Protein AF-A0A8T0Y1R8-F1 (afdb_monomer_lite)

Organism: NCBI:txid29920

Secondary structure (DSSP, 8-state):
------SS--TTTS-GGG-SSSTT-S---TTPPTT--------EEEE--TTT-EEE----TT--GGGSPPPP-GGGT--TTGGGGT--SSTTSSBTTBSHHHHHHHHSS--S--S---EE-TTSPP-GGG---HHHHHHHHHH---SSS--TTTS-TTS-TTS--SBSTTSS-BTT--TT-PPEE-------

Structure (mmCIF, N/CA/C/O backbone):
data_AF-A0A8T0Y1R8-F1
#
_entry.id   AF-A0A8T0Y1R8-F1
#
loop_
_atom_site.group_PDB
_atom_site.id
_atom_site.type_symbol
_atom_site.label_atom_id
_atom_site.label_alt_id
_atom_site.label_comp_id
_atom_site.label_asym_id
_atom_site.label_entity_id
_atom_site.label_seq_id
_atom_site.pdbx_PDB_ins_code
_atom_site.Cartn_x
_atom_site.Cartn_y
_atom_site.Cartn_z
_atom_site.occupancy
_atom_site.B_iso_or_equiv
_atom_site.auth_seq_id
_atom_site.auth_comp_id
_atom_site.auth_asym_id
_atom_site.auth_atom_id
_atom_site.pdbx_PDB_model_num
ATOM 1 N N . MET A 1 1 ? 13.683 15.518 0.979 1.00 39.25 1 MET A N 1
ATOM 2 C CA . MET A 1 1 ? 13.742 16.270 -0.292 1.00 39.25 1 MET A CA 1
ATOM 3 C C . MET A 1 1 ? 14.672 15.506 -1.194 1.00 39.25 1 MET A C 1
ATOM 5 O O . MET A 1 1 ? 15.863 15.464 -0.893 1.00 39.25 1 MET A O 1
ATOM 9 N N . TRP A 1 2 ? 14.158 14.916 -2.267 1.00 44.38 2 TRP A N 1
ATOM 10 C CA . TRP A 1 2 ? 15.015 14.237 -3.230 1.00 44.38 2 TRP A CA 1
ATOM 11 C C . TRP A 1 2 ? 16.000 15.245 -3.823 1.00 44.38 2 TRP A C 1
ATOM 13 O O . TRP A 1 2 ? 15.568 16.291 -4.325 1.00 44.38 2 TRP A O 1
ATOM 23 N N . PRO A 1 3 ? 17.314 14.990 -3.723 1.00 38.34 3 PRO A N 1
ATOM 24 C CA . PRO A 1 3 ? 18.298 15.939 -4.187 1.00 38.34 3 PRO A CA 1
ATOM 25 C C . PRO A 1 3 ? 18.163 16.070 -5.703 1.00 38.34 3 PRO A C 1
ATOM 27 O O . PRO A 1 3 ? 18.226 15.092 -6.442 1.00 38.34 3 PRO A O 1
ATOM 30 N N . TYR A 1 4 ? 17.879 17.307 -6.104 1.00 50.06 4 TYR A N 1
ATOM 31 C CA . TYR A 1 4 ? 18.314 17.965 -7.325 1.00 50.06 4 TYR A CA 1
ATOM 32 C C . TYR A 1 4 ? 18.436 17.078 -8.558 1.00 50.06 4 TYR A C 1
ATOM 34 O O . TYR A 1 4 ? 19.364 16.293 -8.695 1.00 50.06 4 TYR A O 1
ATOM 42 N N . SER A 1 5 ? 17.589 17.331 -9.552 1.00 52.84 5 SER A N 1
ATOM 43 C CA . SER A 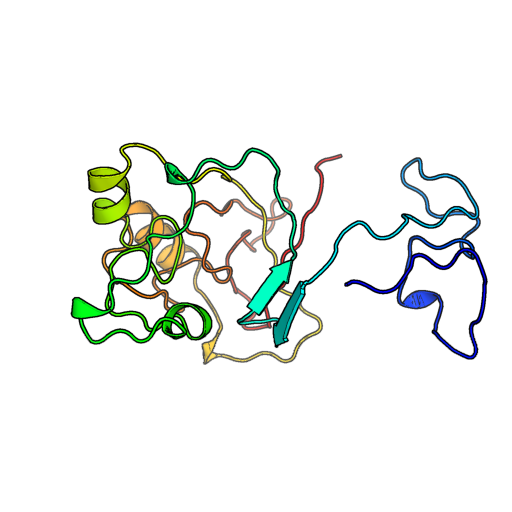1 5 ? 18.108 17.241 -10.915 1.00 52.84 5 SER A CA 1
ATOM 44 C C . SER A 1 5 ? 19.066 18.416 -11.062 1.00 52.84 5 SER A C 1
ATOM 46 O O . SER A 1 5 ? 18.606 19.535 -11.285 1.00 52.84 5 SER A O 1
ATOM 48 N N . TYR A 1 6 ? 20.347 18.202 -10.772 1.00 54.31 6 TYR A N 1
ATOM 49 C CA . TYR A 1 6 ? 21.344 19.260 -10.859 1.00 54.31 6 TYR A CA 1
ATOM 50 C C . TYR A 1 6 ? 21.338 19.834 -12.282 1.00 54.31 6 TYR A C 1
ATOM 52 O O . TYR A 1 6 ? 21.181 19.101 -13.264 1.00 54.31 6 TYR A O 1
ATOM 60 N N . ASP A 1 7 ? 21.428 21.156 -12.375 1.00 61.56 7 ASP A N 1
ATOM 61 C CA . ASP A 1 7 ? 21.684 21.892 -13.614 1.00 61.56 7 ASP A CA 1
ATOM 62 C C . ASP A 1 7 ? 23.173 21.868 -13.995 1.00 61.56 7 ASP A C 1
ATOM 64 O O . ASP A 1 7 ? 23.538 22.280 -15.095 1.00 61.56 7 ASP A O 1
ATOM 68 N N . GLU A 1 8 ? 24.014 21.329 -13.110 1.00 66.19 8 GLU A N 1
ATOM 69 C CA . GLU A 1 8 ? 25.447 21.147 -13.292 1.00 66.19 8 GLU A CA 1
ATOM 70 C C . GLU A 1 8 ? 25.841 19.666 -13.265 1.00 66.19 8 GLU A C 1
ATOM 72 O O . GLU A 1 8 ? 25.249 18.842 -12.564 1.00 66.19 8 GLU A O 1
ATOM 77 N N . CYS A 1 9 ? 26.877 19.340 -14.035 1.00 73.75 9 CYS A N 1
ATOM 78 C CA . CYS A 1 9 ? 27.420 17.994 -14.146 1.00 73.75 9 CYS A CA 1
ATOM 79 C C . CYS A 1 9 ? 28.673 17.847 -13.303 1.00 73.75 9 CYS A C 1
ATOM 81 O O . CYS A 1 9 ? 29.746 18.287 -13.714 1.00 73.75 9 CYS A O 1
ATOM 83 N N . ASP A 1 10 ? 28.528 17.192 -12.154 1.00 76.00 10 ASP A N 1
ATOM 84 C CA . ASP A 1 10 ? 29.627 16.922 -11.232 1.00 76.00 10 ASP A CA 1
ATOM 85 C C . ASP A 1 10 ? 29.661 15.437 -10.845 1.00 76.00 10 ASP A C 1
ATOM 87 O O . ASP A 1 10 ? 29.073 14.999 -9.853 1.00 76.00 10 ASP A O 1
ATOM 91 N N . ALA A 1 11 ? 30.352 14.653 -11.676 1.00 76.56 11 ALA A N 1
ATOM 92 C CA . ALA A 1 11 ? 30.500 13.212 -11.486 1.00 76.56 11 ALA A CA 1
ATOM 93 C C . ALA A 1 11 ? 31.387 12.842 -10.282 1.00 76.56 11 ALA A C 1
ATOM 95 O O . ALA A 1 11 ? 31.355 11.694 -9.841 1.00 76.56 11 ALA A O 1
ATOM 96 N N . ASP A 1 12 ? 32.160 13.795 -9.749 1.00 77.94 12 ASP A N 1
ATOM 97 C CA . ASP A 1 12 ? 33.009 13.576 -8.576 1.00 77.94 12 ASP A CA 1
ATOM 98 C C . ASP A 1 12 ? 32.193 13.662 -7.277 1.00 77.94 12 ASP A C 1
ATOM 100 O O . ASP A 1 12 ? 32.528 13.019 -6.279 1.00 77.94 12 ASP A O 1
ATOM 104 N N . VAL A 1 13 ? 31.098 14.429 -7.291 1.00 70.50 13 VAL A N 1
ATOM 105 C CA . VAL A 1 13 ? 30.153 14.554 -6.172 1.00 70.50 13 VAL A CA 1
ATOM 106 C C . VAL A 1 13 ? 29.050 13.494 -6.237 1.00 70.50 13 VAL A C 1
ATOM 108 O O . VAL A 1 13 ? 28.660 12.959 -5.195 1.00 70.50 13 VAL A O 1
ATOM 111 N N . PHE A 1 14 ? 28.540 13.172 -7.431 1.00 64.25 14 PHE A N 1
ATOM 112 C CA . PHE A 1 14 ? 27.445 12.216 -7.605 1.00 64.25 14 PHE A CA 1
ATOM 113 C C . PHE A 1 14 ? 27.535 11.485 -8.950 1.00 64.25 14 PHE A C 1
ATOM 115 O O . PHE A 1 14 ? 27.561 12.116 -10.003 1.00 64.25 14 PHE A O 1
ATOM 122 N N . ASP A 1 15 ? 27.530 10.147 -8.926 1.00 71.69 15 ASP A N 1
ATOM 123 C CA . ASP A 1 15 ? 27.564 9.342 -10.152 1.00 71.69 15 ASP A CA 1
ATOM 124 C C . ASP A 1 15 ? 26.291 9.596 -10.993 1.00 71.69 15 ASP A C 1
ATOM 126 O O . ASP A 1 15 ? 25.179 9.284 -10.542 1.00 71.69 15 ASP A O 1
ATOM 130 N N . PRO A 1 16 ? 26.422 10.122 -12.227 1.00 68.38 16 PRO A N 1
ATOM 131 C CA . PRO A 1 16 ? 25.279 10.466 -13.071 1.00 68.38 16 PRO A CA 1
ATOM 132 C C . PRO A 1 16 ? 24.366 9.275 -13.400 1.00 68.38 16 PRO A C 1
ATOM 134 O O . PRO A 1 16 ? 23.186 9.465 -13.698 1.00 68.38 16 PRO A O 1
ATOM 137 N N . SER A 1 17 ? 24.865 8.035 -13.313 1.00 70.50 17 SER A N 1
ATOM 138 C CA . SER A 1 17 ? 24.075 6.827 -13.581 1.00 70.50 17 SER A CA 1
ATOM 139 C C . SER A 1 17 ? 22.941 6.598 -12.573 1.00 70.50 17 SER A C 1
ATOM 141 O O . SER A 1 17 ? 21.949 5.937 -12.902 1.00 70.50 17 SER A O 1
ATOM 143 N N . PHE A 1 18 ? 23.030 7.182 -11.374 1.00 68.19 18 PHE A N 1
ATOM 144 C CA . PHE A 1 18 ? 21.982 7.100 -10.356 1.00 68.19 18 PHE A CA 1
ATOM 145 C C . PHE A 1 18 ? 20.795 8.034 -10.631 1.00 68.19 18 PHE A C 1
ATOM 147 O O . PHE A 1 18 ? 19.726 7.845 -10.050 1.00 68.19 18 PHE A O 1
ATOM 154 N N . GLN A 1 19 ? 20.930 8.999 -11.549 1.00 63.34 19 GLN A N 1
ATOM 155 C CA . GLN A 1 19 ? 19.866 9.935 -11.907 1.00 63.34 19 GLN A CA 1
ATOM 156 C C . GLN A 1 19 ? 19.710 10.057 -13.427 1.00 63.34 19 GLN A C 1
ATOM 158 O O . GLN A 1 19 ? 20.236 10.958 -14.073 1.00 63.34 19 GLN A O 1
ATOM 163 N N . ARG A 1 20 ? 18.881 9.171 -13.991 1.00 66.50 20 ARG A N 1
ATOM 164 C CA . ARG A 1 20 ? 18.609 9.082 -15.440 1.00 66.50 20 ARG A CA 1
ATOM 165 C C . ARG A 1 20 ? 17.961 10.322 -16.074 1.00 66.50 20 ARG A C 1
ATOM 167 O O . ARG A 1 20 ? 17.864 10.382 -17.291 1.00 66.50 20 ARG A O 1
ATOM 174 N N . ILE A 1 21 ? 17.458 11.266 -15.276 1.00 70.69 21 ILE A N 1
ATOM 175 C CA . ILE A 1 21 ? 16.866 12.521 -15.761 1.00 70.69 21 ILE A CA 1
ATOM 176 C C . ILE A 1 21 ? 17.606 13.680 -15.087 1.00 70.69 21 ILE A C 1
ATOM 178 O O . ILE A 1 21 ? 17.215 14.133 -14.011 1.00 70.69 21 ILE A O 1
ATOM 182 N N . SER A 1 22 ? 18.695 14.131 -15.705 1.00 73.94 22 SER A N 1
ATOM 183 C CA . SER A 1 22 ? 19.577 15.192 -15.205 1.00 73.94 22 SER A CA 1
ATOM 184 C C . SER A 1 22 ? 20.041 16.099 -16.350 1.00 73.94 22 SER A C 1
ATOM 186 O O . SER A 1 22 ? 19.836 15.781 -17.523 1.00 73.94 22 SER A O 1
ATOM 188 N N . ALA A 1 23 ? 20.679 17.232 -16.031 1.00 77.25 23 ALA A N 1
ATOM 189 C CA . ALA A 1 23 ? 21.235 18.128 -17.049 1.00 77.25 23 ALA A CA 1
ATOM 190 C C . ALA A 1 23 ? 22.430 17.537 -17.824 1.00 77.25 23 ALA A C 1
ATOM 192 O O . ALA A 1 23 ? 22.880 18.141 -18.792 1.00 77.25 23 ALA A O 1
ATOM 193 N N . CYS A 1 24 ? 22.917 16.360 -17.426 1.00 77.62 24 CYS A N 1
ATOM 194 C CA . CYS A 1 24 ? 24.076 15.690 -18.021 1.00 77.62 24 CYS A CA 1
ATOM 195 C C . CYS A 1 24 ? 23.715 14.655 -19.081 1.00 77.62 24 CYS A C 1
ATOM 197 O O . CYS A 1 24 ? 24.607 14.116 -19.730 1.00 77.62 24 CYS A O 1
ATOM 199 N N . GLU A 1 25 ? 22.426 14.348 -19.218 1.00 79.19 25 GLU A N 1
ATOM 200 C CA . GLU A 1 25 ? 21.923 13.381 -20.181 1.00 79.19 25 GLU A CA 1
ATOM 201 C C . GLU A 1 25 ? 21.393 14.121 -21.418 1.00 79.19 25 GLU A C 1
ATOM 203 O O . GLU A 1 25 ? 20.403 14.860 -21.357 1.00 79.19 25 GLU A O 1
ATOM 208 N N . ASP A 1 26 ? 22.066 13.934 -22.555 1.00 86.44 26 ASP A N 1
ATOM 209 C CA . ASP A 1 26 ? 21.701 14.543 -23.835 1.00 86.44 26 ASP A CA 1
ATOM 210 C C . ASP A 1 26 ? 20.658 13.715 -24.602 1.00 86.44 26 ASP A C 1
ATOM 212 O O . ASP A 1 26 ? 20.025 14.221 -25.534 1.00 86.44 26 ASP A O 1
ATOM 216 N N . ASN A 1 27 ? 20.402 12.478 -24.170 1.00 85.31 27 ASN A N 1
ATOM 217 C CA . ASN A 1 27 ? 19.375 11.607 -24.714 1.00 85.31 27 ASN A CA 1
ATOM 218 C C . ASN A 1 27 ? 18.550 10.904 -23.613 1.00 85.31 27 ASN A C 1
ATOM 220 O O . ASN A 1 27 ? 18.538 9.672 -23.515 1.00 85.31 27 ASN A O 1
ATOM 224 N N . PRO A 1 28 ? 17.762 11.661 -22.826 1.00 76.25 28 PRO A N 1
ATOM 225 C CA . PRO A 1 28 ? 16.985 11.103 -21.713 1.00 76.25 28 PRO A CA 1
ATOM 226 C C . PRO A 1 28 ? 15.824 10.200 -22.171 1.00 76.25 28 PRO A C 1
ATOM 228 O O . PRO A 1 28 ? 15.222 9.485 -21.366 1.00 76.25 28 PRO A O 1
ATOM 231 N N . GLY A 1 29 ? 15.502 10.216 -23.469 1.00 81.56 29 GLY A N 1
ATOM 232 C CA . GLY A 1 29 ? 14.405 9.456 -24.058 1.00 81.56 29 GLY A CA 1
ATOM 233 C C . GLY A 1 29 ? 13.019 9.967 -23.647 1.00 81.56 29 GLY A C 1
ATOM 234 O O . GLY A 1 29 ? 12.866 11.012 -23.019 1.00 81.56 29 GLY A O 1
ATOM 235 N N . TYR A 1 30 ? 11.980 9.224 -24.041 1.00 79.88 30 TYR A N 1
ATOM 236 C CA . TYR A 1 30 ? 10.598 9.390 -23.554 1.00 79.88 30 TYR A CA 1
ATOM 237 C C . TYR A 1 30 ? 9.999 10.810 -23.677 1.00 79.88 30 TYR A C 1
ATOM 239 O O . TYR A 1 30 ? 9.145 11.195 -22.883 1.00 79.88 30 TYR A O 1
ATOM 247 N N . GLY A 1 31 ? 10.422 11.590 -24.681 1.00 78.12 31 GLY A N 1
ATOM 248 C CA . GLY A 1 31 ? 9.909 12.945 -24.934 1.00 78.12 31 GLY A CA 1
ATOM 249 C C . GLY A 1 31 ? 10.459 14.031 -24.000 1.00 78.12 31 GLY A C 1
ATOM 250 O O . GLY A 1 31 ? 9.929 15.140 -23.993 1.00 78.12 31 GLY A O 1
ATOM 251 N N . LEU A 1 32 ? 11.499 13.726 -23.220 1.00 76.81 32 LEU A N 1
ATOM 252 C CA . LEU A 1 32 ? 12.182 14.680 -22.347 1.00 76.81 32 LEU A CA 1
ATOM 253 C C . LEU A 1 32 ? 13.183 15.535 -23.138 1.00 76.81 32 LEU A C 1
ATOM 255 O O . LEU A 1 32 ? 13.734 15.095 -24.149 1.00 76.81 32 LEU A O 1
ATOM 259 N N . ASN A 1 33 ? 13.421 16.766 -22.679 1.00 80.94 33 ASN A N 1
ATOM 260 C CA . ASN A 1 33 ? 14.376 17.659 -23.331 1.00 80.94 33 ASN A CA 1
ATOM 261 C C . ASN A 1 33 ? 15.823 17.241 -23.002 1.00 80.94 33 ASN A C 1
ATOM 263 O O . ASN A 1 33 ? 16.116 16.985 -21.832 1.00 80.94 33 ASN A O 1
ATOM 267 N N . PRO A 1 34 ? 16.734 17.228 -23.994 1.00 86.50 34 PRO A N 1
ATOM 268 C CA . PRO A 1 34 ? 18.166 17.051 -23.763 1.00 86.50 34 PRO A CA 1
ATOM 269 C C . PRO A 1 34 ? 18.721 18.052 -22.749 1.00 86.50 34 PRO A C 1
ATOM 271 O O . PRO A 1 34 ? 18.387 19.238 -22.814 1.00 86.50 34 PRO A O 1
ATOM 274 N N . ASN A 1 35 ? 19.616 17.592 -21.873 1.00 81.50 35 ASN A N 1
ATOM 275 C CA . ASN A 1 35 ? 20.331 18.416 -20.894 1.00 81.50 35 ASN A CA 1
ATOM 276 C C . ASN A 1 35 ? 19.403 19.231 -19.975 1.00 81.50 35 ASN A C 1
ATOM 278 O O . ASN A 1 35 ? 19.738 20.337 -19.546 1.00 81.50 35 ASN A O 1
ATOM 282 N N . GLN A 1 36 ? 18.214 18.700 -19.678 1.00 76.44 36 GLN A N 1
ATOM 283 C CA . GLN A 1 36 ? 17.262 19.319 -18.765 1.00 76.44 36 GLN A CA 1
ATOM 284 C C . GLN A 1 36 ? 17.003 18.403 -17.569 1.00 76.44 36 GLN A C 1
ATOM 286 O O . GLN A 1 36 ? 16.418 17.328 -17.695 1.00 76.44 36 GLN A O 1
ATOM 291 N N . GLY A 1 37 ? 17.373 18.871 -16.378 1.00 69.00 37 GLY A N 1
ATOM 292 C CA . GLY A 1 37 ? 16.973 18.226 -15.134 1.00 69.00 37 GLY A CA 1
ATOM 293 C C . GLY A 1 37 ? 15.453 18.275 -14.906 1.00 69.00 37 GLY A C 1
ATOM 294 O O . GLY A 1 37 ? 14.788 19.243 -15.270 1.00 69.00 37 GLY A O 1
ATOM 295 N N . ARG A 1 38 ? 14.889 17.260 -14.237 1.00 65.56 38 ARG A N 1
ATOM 296 C CA . ARG A 1 38 ? 13.460 17.170 -13.858 1.00 65.56 38 ARG A CA 1
ATOM 297 C C . ARG A 1 38 ? 13.013 18.238 -12.835 1.00 65.56 38 ARG A C 1
ATOM 299 O O . ARG A 1 38 ? 11.815 18.379 -12.595 1.00 65.56 38 ARG A O 1
ATOM 306 N N . GLY A 1 39 ? 13.940 18.980 -12.222 1.00 59.31 39 GLY A N 1
ATOM 307 C CA . GLY A 1 39 ? 13.683 19.763 -11.004 1.00 59.31 39 GLY A CA 1
ATOM 308 C C . GLY A 1 39 ? 13.495 18.851 -9.783 1.00 59.31 39 GLY A C 1
ATOM 309 O O . GLY A 1 39 ? 13.733 17.650 -9.884 1.00 59.31 39 GLY A O 1
ATOM 310 N N . ALA A 1 40 ? 13.106 19.393 -8.623 1.00 54.47 40 ALA A N 1
ATOM 311 C CA . ALA A 1 40 ? 12.734 18.592 -7.448 1.00 54.47 40 ALA A CA 1
ATOM 312 C C . ALA A 1 40 ? 11.231 18.260 -7.521 1.00 54.47 40 ALA A C 1
ATOM 314 O O . ALA A 1 40 ? 10.404 19.139 -7.275 1.00 54.47 40 ALA A O 1
ATOM 315 N N . PRO A 1 41 ? 10.843 17.023 -7.869 1.00 50.88 41 PRO A N 1
ATOM 316 C CA . PRO A 1 41 ? 9.441 16.644 -7.985 1.00 50.88 41 PRO A CA 1
ATOM 317 C C . PRO A 1 41 ? 8.810 16.327 -6.618 1.00 50.88 41 PRO A C 1
ATOM 319 O O . PRO A 1 41 ? 7.611 16.071 -6.553 1.00 50.88 41 PRO A O 1
ATOM 322 N N . GLU A 1 42 ? 9.608 16.322 -5.544 1.00 49.56 42 GLU A N 1
ATOM 323 C CA . GLU A 1 42 ? 9.228 15.823 -4.226 1.00 49.56 42 GLU A CA 1
ATOM 324 C C . GLU A 1 42 ? 10.080 16.462 -3.110 1.00 49.56 42 GLU A C 1
ATOM 326 O O . GLU A 1 42 ? 11.312 16.408 -3.129 1.00 49.56 42 GLU A O 1
ATOM 331 N N . ILE A 1 43 ? 9.417 17.083 -2.128 1.00 50.12 43 ILE A N 1
ATOM 332 C CA . ILE A 1 43 ? 10.031 17.617 -0.906 1.00 50.12 43 ILE A CA 1
ATOM 333 C C . ILE A 1 43 ? 9.635 16.684 0.239 1.00 50.12 43 ILE A C 1
ATOM 335 O O . ILE A 1 43 ? 8.564 16.823 0.823 1.00 50.12 43 ILE A O 1
ATOM 339 N N . ASP A 1 44 ? 10.491 15.727 0.581 1.00 48.69 44 ASP A N 1
ATOM 340 C CA . ASP A 1 44 ? 10.307 14.938 1.808 1.00 48.69 44 ASP A CA 1
ATOM 341 C C . ASP A 1 44 ? 10.677 15.815 2.993 1.00 48.69 44 ASP A C 1
ATOM 343 O O . ASP A 1 44 ? 11.836 16.225 3.129 1.00 48.69 44 ASP A O 1
ATOM 347 N N . VAL A 1 45 ? 9.675 16.145 3.805 1.00 44.22 45 VAL A N 1
ATOM 348 C CA . VAL A 1 45 ? 9.854 16.868 5.070 1.00 44.22 45 VAL A CA 1
ATOM 349 C C . VAL A 1 45 ? 10.277 15.895 6.171 1.00 44.22 45 VAL A C 1
ATOM 351 O O . VAL A 1 45 ? 10.991 16.288 7.092 1.00 44.22 45 VAL A O 1
ATOM 354 N N . LEU A 1 46 ? 9.881 14.622 6.056 1.00 41.34 46 LEU A N 1
ATOM 355 C CA . LEU A 1 46 ? 10.296 13.549 6.950 1.00 41.34 46 LEU A CA 1
ATOM 356 C C . LEU A 1 46 ? 10.386 12.222 6.178 1.00 41.34 46 LEU A C 1
ATOM 358 O O . LEU A 1 46 ? 9.400 11.691 5.666 1.00 41.34 46 LEU A O 1
ATOM 362 N N . GLU A 1 47 ? 11.602 11.703 6.092 1.00 43.44 47 GLU A N 1
ATOM 363 C CA . GLU A 1 47 ? 11.947 10.430 5.469 1.00 43.44 47 GLU A CA 1
ATOM 364 C C . GLU A 1 47 ? 12.378 9.468 6.579 1.00 43.44 47 GLU A C 1
ATOM 366 O O . GLU A 1 47 ? 13.147 9.835 7.469 1.00 43.44 47 GLU A O 1
ATOM 371 N N . GLY A 1 48 ? 11.876 8.242 6.553 1.00 42.75 48 GLY A N 1
ATOM 372 C CA . GLY A 1 48 ? 12.459 7.139 7.308 1.00 42.75 48 GLY A CA 1
ATOM 373 C C . GLY A 1 48 ? 12.688 5.951 6.380 1.00 42.75 48 GLY A C 1
ATOM 374 O O . GLY A 1 48 ? 12.383 6.004 5.194 1.00 42.75 48 GLY A O 1
ATOM 375 N N . GLY A 1 49 ? 13.309 4.892 6.896 1.00 34.81 49 GLY A N 1
ATOM 376 C CA . GLY A 1 49 ? 13.818 3.796 6.065 1.00 34.81 49 GLY A CA 1
ATOM 377 C C . GLY A 1 49 ? 12.763 3.256 5.095 1.00 34.81 49 GLY A C 1
ATOM 378 O O . GLY A 1 49 ? 11.615 3.061 5.494 1.00 34.81 49 GLY A O 1
ATOM 379 N N . GLY A 1 50 ? 13.170 3.026 3.840 1.00 39.88 50 G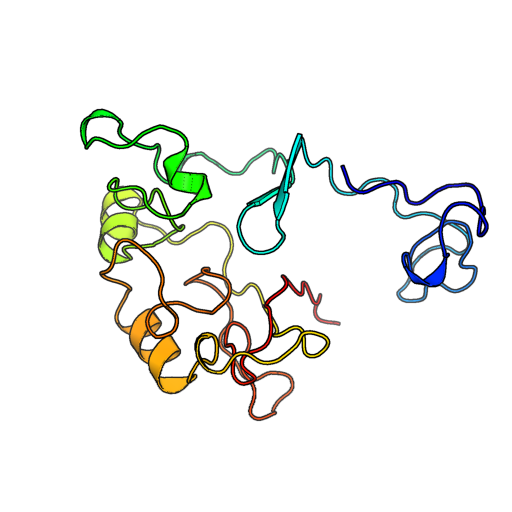LY A N 1
ATOM 380 C CA . GLY A 1 50 ? 12.340 2.797 2.644 1.00 39.88 50 GLY A CA 1
ATOM 381 C C . GLY A 1 50 ? 11.317 1.649 2.653 1.00 39.88 50 GLY A C 1
ATOM 382 O O . GLY A 1 50 ? 10.777 1.334 1.601 1.00 39.88 50 GLY A O 1
ATOM 383 N N . LEU A 1 51 ? 11.029 1.049 3.809 1.00 38.47 51 LEU A N 1
ATOM 384 C CA . LEU A 1 51 ? 9.927 0.109 4.034 1.00 38.47 51 LEU A CA 1
ATOM 385 C C . LEU A 1 51 ? 8.856 0.625 5.012 1.00 38.47 51 LEU A C 1
ATOM 387 O O . LEU A 1 51 ? 7.803 0.007 5.108 1.00 38.47 51 LEU A O 1
ATOM 391 N N . ALA A 1 52 ? 9.095 1.722 5.741 1.00 40.53 52 ALA A N 1
ATOM 392 C CA . ALA A 1 52 ? 8.180 2.183 6.789 1.00 40.53 52 ALA A CA 1
ATOM 393 C C . ALA A 1 52 ? 7.754 3.652 6.678 1.00 40.53 52 ALA A C 1
ATOM 395 O O . ALA A 1 52 ? 6.697 4.017 7.183 1.00 40.53 52 ALA A O 1
ATOM 396 N N . ILE A 1 53 ? 8.569 4.529 6.083 1.00 49.88 53 ILE A N 1
ATOM 397 C CA . ILE A 1 53 ? 8.297 5.970 6.150 1.00 49.88 53 ILE A CA 1
ATOM 398 C C . ILE A 1 53 ? 8.777 6.671 4.877 1.00 49.88 53 ILE A C 1
ATOM 400 O O . ILE A 1 53 ? 9.920 7.091 4.775 1.00 49.88 53 ILE A O 1
ATOM 404 N N . SER A 1 54 ? 7.873 6.922 3.939 1.00 41.97 54 SER A N 1
ATOM 405 C CA . SER A 1 54 ? 8.026 8.063 3.036 1.00 41.97 54 SER A CA 1
ATOM 406 C C . SER A 1 54 ? 6.857 8.996 3.309 1.00 41.97 54 SER A C 1
ATOM 408 O O . SER A 1 54 ? 5.733 8.739 2.882 1.00 41.97 54 SER A O 1
ATOM 410 N N . SER A 1 55 ? 7.097 10.064 4.076 1.00 38.75 55 SER A N 1
ATOM 411 C CA . SER A 1 55 ? 6.254 11.250 3.959 1.00 38.75 55 SER A CA 1
ATOM 412 C C . SER A 1 55 ? 6.907 12.153 2.928 1.00 38.75 55 SER A C 1
ATOM 414 O O . SER A 1 55 ? 7.519 13.183 3.225 1.00 38.75 55 SER A O 1
ATOM 416 N N . SER A 1 56 ? 6.782 11.732 1.674 1.00 38.75 56 SER A N 1
ATOM 417 C CA . SER A 1 56 ? 6.826 12.698 0.607 1.00 38.75 56 SER A CA 1
ATOM 418 C C . SER A 1 56 ? 5.696 13.668 0.890 1.00 38.75 56 SER A C 1
ATOM 420 O O . SER A 1 56 ? 4.509 13.334 0.863 1.00 38.75 56 SER A O 1
ATOM 422 N N . LEU A 1 57 ? 6.056 14.904 1.227 1.00 37.94 57 LEU A N 1
ATOM 423 C CA . LEU A 1 57 ? 5.099 15.983 1.176 1.00 37.94 57 LEU A CA 1
ATOM 424 C C . LEU A 1 57 ? 4.905 16.313 -0.308 1.00 37.94 57 LEU A C 1
ATOM 426 O O . LEU A 1 57 ? 5.133 17.428 -0.765 1.00 37.94 57 LEU A O 1
ATOM 430 N N . GLN A 1 58 ? 4.356 15.355 -1.055 1.00 40.69 58 GLN A N 1
ATOM 431 C CA . GLN A 1 58 ? 3.200 15.715 -1.834 1.00 40.69 58 GLN A CA 1
ATOM 432 C C . GLN A 1 58 ? 2.166 16.140 -0.787 1.00 40.69 58 GLN A C 1
ATOM 434 O O . GLN A 1 58 ? 1.312 15.374 -0.340 1.00 40.69 58 GLN A O 1
ATOM 439 N N . ILE A 1 59 ? 2.197 17.431 -0.425 1.00 41.84 59 ILE A N 1
ATOM 440 C CA . ILE A 1 59 ? 0.924 18.134 -0.402 1.00 41.84 59 ILE A CA 1
ATOM 441 C C . ILE A 1 59 ? 0.356 17.737 -1.762 1.00 41.84 59 ILE A C 1
ATOM 443 O O . ILE A 1 59 ? 0.879 18.153 -2.788 1.00 41.84 59 ILE A O 1
ATOM 447 N N . ALA A 1 60 ? -0.564 16.784 -1.798 1.00 46.12 60 ALA A N 1
ATOM 448 C CA . ALA A 1 60 ? -1.522 16.716 -2.867 1.00 46.12 60 ALA A CA 1
ATOM 449 C C . ALA A 1 60 ? -2.491 17.825 -2.465 1.00 46.12 60 ALA A C 1
ATOM 451 O O . ALA A 1 60 ? -3.387 17.543 -1.658 1.00 46.12 60 ALA A O 1
ATOM 452 N N . PRO A 1 61 ? -2.257 19.110 -2.833 1.00 44.91 61 PRO A N 1
ATOM 453 C CA . PRO A 1 61 ? -3.211 20.158 -2.530 1.00 44.91 61 PRO A CA 1
ATOM 454 C C . PRO A 1 61 ? -4.526 19.698 -3.146 1.00 44.91 61 PRO A C 1
ATOM 456 O O . PRO A 1 61 ? -4.656 19.623 -4.363 1.00 44.91 61 PRO A O 1
ATOM 459 N N . GLY A 1 62 ? -5.458 19.281 -2.289 1.00 63.06 62 GLY A N 1
ATOM 460 C CA . GLY A 1 62 ? -6.744 18.751 -2.718 1.00 63.06 62 GLY A CA 1
ATOM 461 C C . GLY A 1 62 ? -7.083 17.314 -2.327 1.00 63.06 62 GLY A C 1
ATOM 462 O O . GLY A 1 62 ? -8.223 16.958 -2.594 1.00 63.06 62 GLY A O 1
ATOM 463 N N . MET A 1 63 ? -6.219 16.510 -1.679 1.00 74.06 63 MET A N 1
ATOM 464 C CA . MET A 1 63 ? -6.715 15.265 -1.054 1.00 74.06 63 MET A CA 1
ATOM 465 C C . MET A 1 63 ? -7.555 15.631 0.181 1.00 74.06 63 MET A C 1
ATOM 467 O O . MET A 1 63 ? -6.982 16.132 1.161 1.00 74.06 63 MET A O 1
ATOM 471 N N . PRO A 1 64 ? -8.882 15.408 0.161 1.00 81.62 64 PRO A N 1
ATOM 472 C CA . PRO A 1 64 ? -9.744 15.791 1.264 1.00 81.62 64 PRO A CA 1
ATOM 473 C C . PRO A 1 64 ? -9.560 14.842 2.454 1.00 81.62 64 PRO A C 1
ATOM 475 O O . PRO A 1 64 ? -9.207 13.673 2.291 1.00 81.62 64 PRO A O 1
ATOM 478 N N . ASP A 1 65 ? -9.821 15.335 3.664 1.00 83.19 65 ASP A N 1
ATOM 479 C CA . ASP A 1 65 ? -9.530 14.605 4.906 1.00 83.19 65 ASP A CA 1
ATOM 480 C C . ASP A 1 65 ? -10.264 13.267 5.029 1.00 83.19 65 ASP A C 1
ATOM 482 O O . ASP A 1 65 ? -9.777 12.353 5.691 1.00 83.19 65 ASP A O 1
ATOM 486 N N . ASN A 1 66 ? -11.412 13.107 4.363 1.00 89.38 66 ASN A N 1
ATOM 487 C CA . ASN A 1 66 ? -12.146 11.844 4.362 1.00 89.38 66 ASN A CA 1
ATOM 488 C C . ASN A 1 66 ? -11.453 10.713 3.587 1.00 89.38 66 ASN A C 1
ATOM 490 O O . ASN A 1 66 ? -11.852 9.565 3.739 1.00 89.38 66 ASN A O 1
ATOM 494 N N . TYR A 1 67 ? -10.407 11.013 2.815 1.00 86.81 67 TYR A N 1
ATOM 495 C CA . TYR A 1 67 ? -9.591 10.020 2.115 1.00 86.81 67 TYR A CA 1
ATOM 496 C C . TYR A 1 67 ? -8.229 9.759 2.768 1.00 86.81 67 TYR A C 1
ATOM 498 O O . TYR A 1 67 ? -7.473 8.919 2.282 1.00 86.81 67 TYR A O 1
ATOM 506 N N . ARG A 1 68 ? -7.908 10.465 3.857 1.00 87.44 68 ARG A N 1
ATOM 507 C CA . ARG A 1 68 ? -6.687 10.243 4.639 1.00 87.44 68 ARG A CA 1
ATOM 508 C C . ARG A 1 68 ? -6.882 9.088 5.628 1.00 87.44 68 ARG A C 1
ATOM 510 O O . ARG A 1 68 ? -8.014 8.674 5.892 1.00 87.44 68 ARG A O 1
ATOM 517 N N . LEU A 1 69 ? -5.774 8.599 6.193 1.00 89.62 69 LEU A N 1
ATOM 518 C CA . LEU A 1 69 ? -5.798 7.688 7.343 1.00 89.62 69 LEU A CA 1
ATOM 519 C C . LEU A 1 69 ? -6.656 8.271 8.469 1.00 89.62 69 LEU A C 1
ATOM 521 O O . LEU A 1 69 ? -6.758 9.494 8.622 1.00 89.62 69 LEU A O 1
ATOM 525 N N . PHE A 1 70 ? -7.272 7.395 9.260 1.00 92.38 70 PHE A N 1
ATOM 526 C CA . PHE A 1 70 ? -7.993 7.851 10.441 1.00 92.38 70 PHE A CA 1
ATOM 527 C C . PHE A 1 70 ? -7.018 8.503 11.426 1.00 92.38 70 PHE A C 1
ATOM 529 O O . PHE A 1 70 ? -5.892 8.024 11.586 1.00 92.38 70 PHE A O 1
ATOM 536 N N . PRO A 1 71 ? -7.416 9.612 12.073 1.00 91.50 71 PRO A N 1
ATOM 537 C CA . PRO A 1 71 ? -6.586 10.220 13.099 1.00 91.50 71 PRO A CA 1
ATOM 538 C C . PRO A 1 71 ? -6.403 9.231 14.250 1.00 91.50 71 PRO A C 1
ATOM 540 O O . PRO A 1 71 ? -7.361 8.587 14.672 1.00 91.50 71 PRO A O 1
ATOM 543 N N . VAL A 1 72 ? -5.179 9.136 14.765 1.00 92.19 72 VAL A N 1
ATOM 544 C CA . VAL A 1 72 ? -4.871 8.302 15.930 1.00 92.19 72 VAL A CA 1
ATOM 545 C C . VAL A 1 72 ? -5.682 8.783 17.134 1.00 92.19 72 VAL A C 1
ATOM 547 O O . VAL A 1 72 ? -5.595 9.953 17.515 1.00 92.19 72 VAL A O 1
ATOM 550 N N . ASP A 1 73 ? -6.438 7.876 17.751 1.00 93.06 73 ASP A N 1
ATOM 551 C CA . ASP A 1 73 ? -7.181 8.137 18.977 1.00 93.06 73 ASP A CA 1
ATOM 552 C C . ASP A 1 73 ? -6.329 7.756 20.191 1.00 93.06 73 ASP A C 1
ATOM 554 O O . ASP A 1 73 ? -6.235 6.591 20.583 1.00 93.06 73 ASP A O 1
ATOM 558 N N . THR A 1 74 ? -5.729 8.757 20.834 1.00 91.69 74 THR A N 1
ATOM 559 C CA . THR A 1 74 ? -4.867 8.552 22.007 1.00 91.69 74 THR A CA 1
ATOM 560 C C . THR A 1 74 ? -5.615 8.024 23.234 1.00 91.69 74 THR A C 1
ATOM 562 O O . THR A 1 74 ? -4.984 7.539 24.175 1.00 91.69 74 THR A O 1
ATOM 565 N N . SER A 1 75 ? -6.954 8.054 23.243 1.00 90.19 75 SER A N 1
ATOM 566 C CA . SER A 1 75 ? -7.754 7.461 24.320 1.00 90.19 75 SER A CA 1
ATOM 567 C C . SER A 1 75 ? -7.735 5.928 24.303 1.00 90.19 75 SER A C 1
ATOM 569 O O . SER A 1 75 ? -7.966 5.303 25.339 1.00 90.19 75 SER A O 1
ATOM 571 N N . THR A 1 76 ? -7.377 5.316 23.169 1.00 83.56 76 THR A N 1
ATOM 572 C CA . THR A 1 76 ? -7.217 3.858 23.027 1.00 83.56 76 THR A CA 1
ATOM 573 C C . THR A 1 76 ? -5.920 3.326 23.649 1.00 83.56 76 THR A C 1
ATOM 575 O O . THR A 1 76 ? -5.706 2.116 23.684 1.00 83.56 76 THR A O 1
ATOM 578 N N . GLY A 1 77 ? -5.062 4.212 24.168 1.00 86.38 77 GLY A N 1
ATOM 579 C CA . GLY A 1 77 ? -3.705 3.886 24.615 1.00 86.38 77 GLY A CA 1
ATOM 580 C C . GLY A 1 77 ? -2.645 4.084 23.530 1.00 86.38 77 GLY A C 1
ATOM 581 O O . GLY A 1 77 ? -1.461 3.875 23.796 1.00 86.38 77 GLY A O 1
ATOM 582 N N . ASP A 1 78 ? -3.051 4.523 22.337 1.00 91.88 78 ASP A N 1
ATOM 583 C CA . ASP A 1 78 ? -2.132 4.880 21.266 1.00 91.88 78 ASP A CA 1
ATOM 584 C C . ASP A 1 78 ? -1.319 6.139 21.584 1.00 91.88 78 ASP A C 1
ATOM 586 O O . ASP A 1 78 ? -1.808 7.145 22.104 1.00 91.88 78 ASP A O 1
ATOM 590 N N . TYR A 1 79 ? -0.054 6.106 21.182 1.00 86.38 79 TYR A N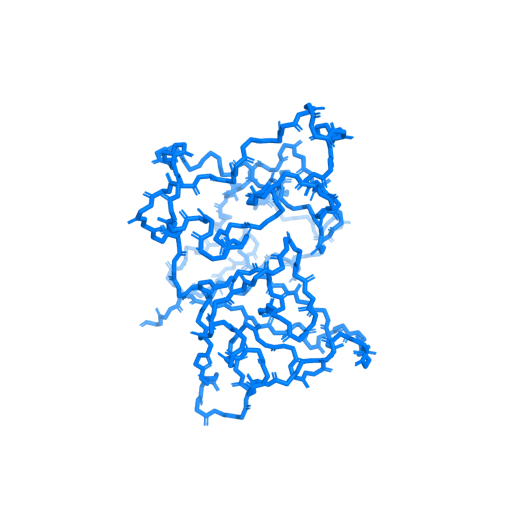 1
ATOM 591 C CA . TYR A 1 79 ? 0.794 7.283 21.076 1.00 86.38 79 TYR A CA 1
ATOM 592 C C . TYR A 1 79 ? 0.725 7.792 19.635 1.00 86.38 79 TYR A C 1
ATOM 594 O O . TYR A 1 79 ? 0.677 7.005 18.696 1.00 86.38 79 TYR A O 1
ATOM 602 N N . SER A 1 80 ? 0.781 9.108 19.427 1.00 79.62 80 SER A N 1
ATOM 603 C CA . SER A 1 80 ? 0.618 9.723 18.097 1.00 79.62 80 SER A CA 1
ATOM 604 C C . SER A 1 80 ? 1.613 9.238 17.031 1.00 79.62 80 SER A C 1
ATOM 606 O O . SER A 1 80 ? 1.410 9.502 15.853 1.00 79.62 80 SER A O 1
ATOM 608 N N . TYR A 1 81 ? 2.692 8.557 17.427 1.00 81.19 81 TYR A N 1
ATOM 609 C CA . TYR A 1 81 ? 3.705 8.010 16.522 1.00 81.19 81 TYR A CA 1
ATOM 610 C C . TYR A 1 81 ? 3.484 6.525 16.164 1.00 81.19 81 TYR A C 1
ATOM 612 O O . TYR A 1 81 ? 4.281 5.979 15.406 1.00 81.19 81 TYR A O 1
ATOM 620 N N . CYS A 1 82 ? 2.426 5.864 16.655 1.00 85.25 82 CYS A N 1
ATOM 621 C CA . CYS A 1 82 ? 2.154 4.448 16.354 1.00 85.25 82 CYS A CA 1
ATOM 622 C C . CYS A 1 82 ? 1.971 4.186 14.853 1.00 85.25 82 CYS A C 1
ATOM 624 O O . CYS A 1 82 ? 2.341 3.126 14.349 1.00 85.25 82 CYS A O 1
ATOM 626 N N . LEU A 1 83 ? 1.482 5.193 14.121 1.00 82.88 83 LEU A N 1
ATOM 627 C CA . LEU A 1 83 ? 1.233 5.118 12.682 1.00 82.88 83 LEU A CA 1
ATOM 628 C C . LEU A 1 83 ? 2.521 4.869 11.889 1.00 82.88 83 LEU A C 1
ATOM 630 O O . LEU A 1 83 ? 2.491 4.208 10.861 1.00 82.88 83 LEU A O 1
ATOM 634 N N . TYR A 1 84 ? 3.668 5.326 12.402 1.00 73.81 84 TYR A N 1
ATOM 635 C CA . TYR A 1 84 ? 4.972 5.117 11.766 1.00 73.81 84 TYR A CA 1
ATOM 636 C C . TYR A 1 84 ? 5.502 3.692 11.939 1.00 73.81 84 TYR A C 1
ATOM 638 O O . TYR A 1 84 ? 6.438 3.293 11.256 1.00 73.81 84 TYR A O 1
ATOM 646 N N . SER A 1 85 ? 4.948 2.942 12.890 1.00 82.06 85 SER A N 1
ATOM 647 C CA . SER A 1 85 ? 5.283 1.537 13.134 1.00 82.06 85 SER A CA 1
ATOM 648 C C . SER A 1 85 ? 4.149 0.596 12.728 1.00 82.06 85 SER A C 1
ATOM 650 O O . SER A 1 85 ? 4.248 -0.599 12.994 1.00 82.06 85 SER A O 1
ATOM 652 N N . TYR A 1 86 ? 3.076 1.123 12.125 1.00 84.94 86 TYR A N 1
ATOM 653 C CA . TYR A 1 86 ? 1.884 0.372 11.721 1.00 84.94 86 TYR A CA 1
ATOM 654 C C . TYR A 1 86 ? 1.279 -0.483 12.845 1.00 84.94 86 TYR A C 1
ATOM 656 O O . TYR A 1 86 ? 0.752 -1.567 12.601 1.00 84.94 86 TYR A O 1
ATOM 664 N N . ASN A 1 87 ? 1.374 -0.008 14.090 1.00 89.50 87 ASN A N 1
ATOM 665 C CA . ASN A 1 87 ? 0.949 -0.744 15.280 1.00 89.50 87 ASN A CA 1
ATOM 666 C C . ASN A 1 87 ? -0.047 0.027 16.156 1.00 89.50 87 ASN A C 1
ATOM 668 O O . ASN A 1 87 ? -0.183 -0.282 17.339 1.00 89.50 87 ASN A O 1
ATOM 672 N N . CYS A 1 88 ? -0.744 1.014 15.588 1.00 92.56 88 CYS A N 1
ATOM 673 C CA . CYS A 1 88 ? -1.845 1.680 16.270 1.00 92.56 88 CYS A CA 1
ATOM 674 C C . CYS A 1 88 ? -2.958 0.686 16.599 1.00 92.56 88 CYS A C 1
ATOM 676 O O . CYS A 1 88 ? -3.301 -0.185 15.794 1.00 92.56 88 CYS A O 1
ATOM 678 N N . LEU A 1 89 ? -3.569 0.864 17.762 1.00 95.06 89 LEU A N 1
ATOM 679 C CA . LEU A 1 89 ? -4.794 0.196 18.181 1.00 95.06 89 LEU A CA 1
ATOM 680 C C . LEU A 1 89 ? -6.028 0.819 17.517 1.00 95.06 89 LEU A C 1
ATOM 682 O O . LEU A 1 89 ? -7.022 0.125 17.308 1.00 95.06 89 LEU A O 1
ATOM 686 N N . THR A 1 90 ? -5.956 2.100 17.150 1.00 95.56 90 THR A N 1
ATOM 687 C CA . THR A 1 90 ? -7.003 2.836 16.436 1.00 95.56 90 THR A CA 1
ATOM 688 C C . THR A 1 90 ? -7.274 2.194 15.065 1.00 95.56 90 THR A C 1
ATOM 690 O O . THR A 1 90 ? -6.360 2.130 14.233 1.00 95.56 90 THR A O 1
ATOM 693 N N . PRO A 1 91 ? -8.510 1.736 14.785 1.00 95.44 91 PRO A N 1
ATOM 694 C CA . PRO A 1 91 ? -8.868 1.179 13.485 1.00 95.44 91 PRO A CA 1
ATOM 695 C C . PRO A 1 91 ? -8.680 2.174 12.334 1.00 95.44 91 PRO A C 1
ATOM 697 O O . PRO A 1 91 ? -9.092 3.328 12.434 1.00 95.44 91 PRO A O 1
ATOM 700 N N . GLY A 1 92 ? -8.060 1.743 11.231 1.00 92.75 92 GLY A N 1
ATOM 701 C CA . GLY A 1 92 ? -7.862 2.596 10.050 1.00 92.75 92 GLY A CA 1
ATOM 702 C C . GLY A 1 92 ? -6.744 3.640 10.166 1.00 92.75 92 GLY A C 1
ATOM 703 O O . GLY A 1 92 ? -6.555 4.437 9.242 1.00 92.75 92 GLY A O 1
ATOM 704 N N . ALA A 1 93 ? -6.002 3.652 11.277 1.00 92.81 93 ALA A N 1
ATOM 705 C CA . ALA A 1 93 ? -4.842 4.525 11.455 1.00 92.81 93 ALA A CA 1
ATOM 706 C C . ALA A 1 93 ? -3.542 3.925 10.883 1.00 92.81 93 ALA A C 1
ATOM 708 O O . ALA A 1 93 ? -2.617 4.675 10.585 1.00 92.81 93 ALA A O 1
ATOM 709 N N . ASN A 1 94 ? -3.470 2.597 10.713 1.00 89.94 94 ASN A N 1
ATOM 710 C CA . ASN A 1 94 ? -2.274 1.915 10.202 1.00 89.94 94 ASN A CA 1
ATOM 711 C C . ASN A 1 94 ? -2.209 1.923 8.670 1.00 89.94 94 ASN A C 1
ATOM 713 O O . ASN A 1 94 ? -1.202 2.319 8.094 1.00 89.94 94 ASN A O 1
ATOM 717 N N . TYR A 1 95 ? -3.287 1.508 8.003 1.00 90.44 95 TYR A N 1
ATOM 718 C CA . TYR A 1 95 ? -3.359 1.431 6.544 1.00 90.44 95 TYR A CA 1
ATOM 719 C C . TYR A 1 95 ? -4.695 1.984 6.056 1.00 90.44 95 TYR A C 1
ATOM 721 O O . TYR A 1 95 ? -5.721 1.877 6.735 1.00 90.44 95 TYR A O 1
ATOM 729 N N . ILE A 1 96 ? -4.686 2.599 4.872 1.00 89.81 96 ILE A N 1
ATOM 730 C CA . ILE A 1 96 ? -5.914 3.112 4.271 1.00 89.81 96 ILE A CA 1
ATOM 731 C C . ILE A 1 96 ? -6.807 1.928 3.893 1.00 89.81 96 ILE A C 1
ATOM 733 O O . ILE A 1 96 ? -6.328 0.951 3.327 1.00 89.81 96 ILE A O 1
ATOM 737 N N . ASP A 1 97 ? -8.100 2.018 4.205 1.00 93.25 97 ASP A N 1
ATOM 738 C CA . ASP A 1 97 ? -9.086 0.970 3.892 1.00 93.25 97 ASP A CA 1
ATOM 739 C C . ASP A 1 97 ? -8.870 -0.379 4.626 1.00 93.25 97 ASP A C 1
ATOM 741 O O . ASP A 1 97 ? -9.368 -1.428 4.210 1.00 93.25 97 ASP A O 1
ATOM 745 N N . VAL A 1 98 ? -8.151 -0.354 5.759 1.00 94.81 98 VAL A N 1
ATOM 746 C CA . VAL A 1 98 ? -7.910 -1.515 6.635 1.00 94.81 98 VAL A CA 1
ATOM 747 C C . VAL A 1 98 ? -8.211 -1.148 8.097 1.00 94.81 98 VAL A C 1
ATOM 749 O O . VAL A 1 98 ? -7.548 -0.264 8.638 1.00 94.81 98 VAL A O 1
ATOM 752 N N . PRO A 1 99 ? -9.169 -1.806 8.776 1.00 97.19 99 PRO A N 1
ATOM 753 C CA . PRO A 1 99 ? -10.034 -2.875 8.272 1.00 97.19 99 PRO A CA 1
ATOM 754 C C . PRO A 1 99 ? -11.055 -2.383 7.232 1.00 97.19 99 PRO A C 1
ATOM 756 O O . PRO A 1 99 ? -11.646 -1.310 7.385 1.00 97.19 99 PRO A O 1
ATOM 759 N N . THR A 1 100 ? -11.336 -3.202 6.217 1.00 96.81 100 THR A N 1
ATOM 760 C CA . THR A 1 100 ? -12.172 -2.821 5.061 1.00 96.81 100 THR A CA 1
ATOM 761 C C . THR A 1 100 ? -13.600 -2.463 5.470 1.00 96.81 100 THR A C 1
ATOM 763 O O . THR A 1 100 ? -14.152 -1.453 5.036 1.00 96.81 100 THR A O 1
ATOM 766 N N . SER A 1 101 ? -14.223 -3.256 6.349 1.00 96.44 101 SER A N 1
ATOM 767 C CA . SER A 1 101 ? -15.594 -2.977 6.792 1.00 96.44 101 SER A CA 1
ATOM 768 C C . SER A 1 101 ? -15.688 -1.704 7.632 1.00 96.44 101 SER A C 1
ATOM 770 O O . SER A 1 101 ? -16.683 -0.992 7.532 1.00 96.44 101 SER A O 1
ATOM 772 N N . TYR A 1 102 ? -14.660 -1.412 8.437 1.00 97.19 102 TYR A N 1
ATOM 773 C CA . TYR A 1 102 ? -14.608 -0.202 9.256 1.00 97.19 102 TYR A CA 1
ATOM 774 C C . TYR A 1 102 ? -14.486 1.044 8.375 1.00 97.19 102 TYR A C 1
ATOM 776 O O . TYR A 1 102 ? -15.289 1.965 8.501 1.00 97.19 102 TYR A O 1
ATOM 784 N N . TYR A 1 103 ? -13.557 1.043 7.414 1.00 96.38 103 TYR A N 1
ATOM 785 C CA . TYR A 1 103 ? -13.409 2.155 6.474 1.00 96.38 103 TYR A CA 1
ATOM 786 C C . TYR A 1 103 ? -14.691 2.387 5.666 1.00 96.38 103 TYR A C 1
ATOM 788 O O . TYR A 1 103 ? -15.186 3.512 5.599 1.00 96.38 103 TYR A O 1
ATOM 796 N N . GLN A 1 104 ? -15.288 1.322 5.121 1.00 96.00 104 GLN A N 1
ATOM 797 C CA . GLN A 1 104 ? -16.543 1.417 4.378 1.00 96.00 104 GLN A CA 1
ATOM 798 C C . GLN A 1 104 ? -17.700 1.939 5.243 1.00 96.00 104 GLN A C 1
ATOM 800 O O . GLN A 1 104 ? -18.530 2.696 4.741 1.00 96.00 104 GLN A O 1
ATOM 805 N N . GLN A 1 105 ? -17.774 1.557 6.519 1.00 97.25 105 GLN A N 1
ATOM 806 C CA . GLN A 1 105 ? -18.795 2.051 7.443 1.00 97.25 105 GLN A CA 1
ATOM 807 C C . GLN A 1 105 ? -18.629 3.549 7.731 1.00 97.25 105 GLN A C 1
ATOM 809 O O . GLN A 1 105 ? -19.605 4.294 7.674 1.00 97.25 105 GLN A O 1
ATOM 814 N N . GLU A 1 106 ? -17.407 3.989 8.024 1.00 97.12 106 GLU A N 1
ATOM 815 C CA . GLU A 1 106 ? -17.128 5.357 8.471 1.00 97.12 106 GLU A CA 1
ATOM 816 C C . GLU A 1 106 ? -16.995 6.363 7.315 1.00 97.12 106 GLU A C 1
ATOM 818 O O . GLU A 1 106 ? -17.277 7.551 7.483 1.00 97.12 106 GLU A O 1
ATOM 823 N N . ARG A 1 107 ? -16.553 5.919 6.131 1.00 95.62 107 ARG A N 1
ATOM 824 C CA . ARG A 1 107 ? -16.314 6.786 4.961 1.00 95.62 107 ARG A CA 1
ATOM 825 C C . ARG A 1 107 ? -17.301 6.560 3.820 1.00 95.62 107 ARG A C 1
ATOM 827 O O . ARG A 1 107 ? -17.611 7.502 3.097 1.00 95.62 107 ARG A O 1
ATOM 834 N N . GLY A 1 108 ? -17.826 5.346 3.648 1.00 96.25 108 GLY A N 1
ATOM 835 C CA . GLY A 1 108 ? -18.818 5.043 2.609 1.00 96.25 108 GLY A CA 1
ATOM 836 C C . GLY A 1 108 ? -18.273 5.001 1.175 1.00 96.25 108 GLY A C 1
ATOM 837 O O . GLY A 1 108 ? -19.058 4.883 0.235 1.00 96.25 108 GLY A O 1
ATOM 838 N N . HIS A 1 109 ? -16.958 5.093 0.990 1.00 93.69 109 HIS A N 1
ATOM 839 C CA . HIS A 1 109 ? -16.271 5.061 -0.301 1.00 93.69 109 HIS A CA 1
ATOM 840 C C . HIS A 1 109 ? -14.945 4.299 -0.175 1.00 93.69 109 HIS A C 1
ATOM 842 O O . HIS A 1 109 ? -14.548 3.956 0.930 1.00 93.69 109 HIS A O 1
ATOM 848 N N . LYS A 1 110 ? -14.260 4.053 -1.298 1.00 90.06 110 LYS A N 1
ATOM 849 C CA . LYS A 1 110 ? -12.888 3.514 -1.333 1.00 90.06 110 LYS A CA 1
ATOM 850 C C . LYS A 1 110 ? -11.841 4.615 -1.142 1.00 90.06 110 LYS A C 1
ATOM 852 O O . LYS A 1 110 ? -12.180 5.802 -1.166 1.00 90.06 110 LYS A O 1
ATOM 857 N N . SER A 1 111 ? -10.574 4.234 -1.000 1.00 85.81 111 SER A N 1
ATOM 858 C CA . SER A 1 111 ? -9.441 5.166 -1.002 1.00 85.81 111 SER A CA 1
ATOM 859 C C . SER A 1 111 ? -9.382 6.027 -2.280 1.00 85.81 111 SER A C 1
ATOM 861 O O . SER A 1 111 ? -9.985 5.721 -3.316 1.00 85.81 111 SER A O 1
ATOM 863 N N . TRP A 1 112 ? -8.639 7.137 -2.195 1.00 84.44 112 TRP A N 1
ATOM 864 C CA . TRP A 1 112 ? -8.506 8.113 -3.285 1.00 84.44 112 TRP A CA 1
ATOM 865 C C . TRP A 1 112 ? -7.769 7.546 -4.502 1.00 84.44 112 TRP A C 1
ATOM 867 O O . TRP A 1 112 ? -8.121 7.849 -5.639 1.00 84.44 112 TRP A O 1
ATOM 877 N N . TYR A 1 113 ? -6.754 6.717 -4.258 1.00 80.25 113 TYR A N 1
ATOM 878 C CA . TYR A 1 113 ? -5.986 6.040 -5.296 1.00 80.25 113 TYR A CA 1
ATOM 879 C C . TYR A 1 113 ? -6.379 4.569 -5.355 1.00 80.25 113 TYR A C 1
ATOM 881 O O . TYR A 1 113 ? -6.465 3.906 -4.326 1.00 80.25 113 TYR A O 1
ATOM 889 N N . GLN A 1 114 ? -6.622 4.078 -6.568 1.00 86.50 114 GLN A N 1
ATOM 890 C CA . GLN A 1 114 ? -7.014 2.698 -6.842 1.00 86.50 114 GLN A CA 1
ATOM 891 C C . GLN A 1 114 ? -6.262 2.206 -8.075 1.00 86.50 114 GLN A C 1
ATOM 893 O O . GLN A 1 114 ? -6.010 2.981 -9.000 1.00 86.50 114 GLN A O 1
ATOM 898 N N . GLY A 1 115 ? -5.925 0.919 -8.099 1.00 84.62 115 GLY A N 1
ATOM 899 C CA . GLY A 1 115 ? -5.226 0.298 -9.222 1.00 84.62 115 GLY A CA 1
ATOM 900 C C . GLY A 1 115 ? -3.779 0.766 -9.374 1.00 84.62 115 GLY A C 1
ATOM 901 O O . GLY A 1 115 ? -3.229 0.710 -10.475 1.00 84.62 115 GLY A O 1
ATOM 902 N N . LEU A 1 116 ? -3.157 1.250 -8.294 1.00 81.38 116 LEU A N 1
ATOM 903 C CA . LEU A 1 116 ? -1.726 1.522 -8.302 1.00 81.38 116 LEU A CA 1
ATOM 904 C C . LEU A 1 116 ? -0.966 0.202 -8.455 1.00 81.38 116 LEU A C 1
ATOM 906 O O . LEU A 1 116 ? -1.292 -0.806 -7.828 1.00 81.38 116 LEU A O 1
ATOM 910 N N . ARG A 1 117 ? 0.040 0.210 -9.326 1.00 84.19 117 ARG A N 1
ATOM 911 C CA . ARG A 1 117 ? 0.858 -0.961 -9.639 1.00 84.19 117 ARG A CA 1
ATOM 912 C C . ARG A 1 117 ? 2.136 -0.925 -8.818 1.00 84.19 117 ARG A C 1
ATOM 914 O O . ARG A 1 117 ? 2.853 0.072 -8.823 1.00 84.19 117 ARG A O 1
ATOM 921 N N . TYR A 1 118 ? 2.420 -2.029 -8.139 1.00 80.56 118 TYR A N 1
ATOM 922 C CA . TYR A 1 118 ? 3.617 -2.219 -7.324 1.00 80.56 118 TYR A CA 1
ATOM 923 C C . TYR A 1 118 ? 4.314 -3.493 -7.784 1.00 80.56 118 TYR A C 1
ATOM 925 O O . TYR A 1 118 ? 3.651 -4.510 -7.962 1.00 80.56 118 TYR A O 1
ATOM 933 N N . ALA A 1 119 ? 5.628 -3.467 -7.968 1.00 80.56 119 ALA A N 1
ATOM 934 C CA . ALA A 1 119 ? 6.389 -4.663 -8.314 1.00 80.56 119 ALA A CA 1
ATOM 935 C C . ALA A 1 119 ? 7.491 -4.915 -7.291 1.00 80.56 119 ALA A C 1
ATOM 937 O O . ALA A 1 119 ? 7.966 -4.002 -6.614 1.00 80.56 119 ALA A O 1
ATOM 938 N N . ALA A 1 120 ? 7.891 -6.177 -7.187 1.00 75.19 120 ALA A N 1
ATOM 939 C CA . ALA A 1 120 ? 9.017 -6.580 -6.364 1.00 75.19 120 ALA A CA 1
ATOM 940 C C . ALA A 1 120 ? 10.335 -6.024 -6.935 1.00 75.19 120 ALA A C 1
ATOM 942 O O . ALA A 1 120 ? 10.573 -6.067 -8.147 1.00 75.19 120 ALA A O 1
ATOM 943 N N . ASN A 1 121 ? 11.207 -5.521 -6.058 1.00 71.62 121 ASN A N 1
ATOM 944 C CA . ASN A 1 121 ? 12.565 -5.143 -6.419 1.00 71.62 121 ASN A CA 1
ATOM 945 C C . ASN A 1 121 ? 13.476 -6.375 -6.370 1.00 71.62 121 ASN A C 1
ATOM 947 O O . ASN A 1 121 ? 14.018 -6.726 -5.324 1.00 71.62 121 ASN A O 1
ATOM 951 N N . ASN A 1 122 ? 13.701 -6.989 -7.529 1.00 75.88 122 ASN A N 1
ATOM 952 C CA . ASN A 1 122 ? 14.513 -8.202 -7.635 1.00 75.88 122 ASN A CA 1
ATOM 953 C C . ASN A 1 122 ? 16.032 -7.971 -7.492 1.00 75.88 122 ASN A C 1
ATOM 955 O O . ASN A 1 122 ? 16.797 -8.917 -7.657 1.00 75.88 122 ASN A O 1
ATOM 959 N N . TYR A 1 123 ? 16.482 -6.739 -7.224 1.00 76.62 123 TYR A N 1
ATOM 960 C CA . TYR A 1 123 ? 17.885 -6.453 -6.903 1.00 76.62 123 TYR A CA 1
ATOM 961 C C . TYR A 1 123 ? 18.220 -6.685 -5.424 1.00 76.62 123 TYR A C 1
ATOM 963 O O . TYR A 1 123 ? 19.396 -6.719 -5.069 1.00 76.62 123 TYR A O 1
ATOM 971 N N . CYS A 1 124 ? 17.208 -6.815 -4.566 1.00 75.06 124 CYS A N 1
ATOM 972 C CA . CYS A 1 124 ? 17.390 -7.072 -3.143 1.00 75.06 124 CYS A CA 1
ATOM 973 C C . CYS A 1 124 ? 17.526 -8.569 -2.855 1.00 75.06 124 CYS A C 1
ATOM 975 O O . CYS A 1 124 ? 16.982 -9.403 -3.582 1.00 75.06 124 CYS A O 1
ATOM 977 N N . ASP A 1 125 ? 18.201 -8.893 -1.750 1.00 83.50 125 ASP A N 1
ATOM 978 C CA . ASP A 1 125 ? 18.275 -10.265 -1.256 1.00 83.50 125 ASP A CA 1
ATOM 979 C C . ASP A 1 125 ? 16.877 -10.814 -0.952 1.00 83.50 125 ASP A C 1
ATOM 981 O O . ASP A 1 125 ? 15.973 -10.098 -0.511 1.00 83.50 125 ASP A O 1
ATOM 985 N N . GLN A 1 126 ? 16.711 -12.109 -1.208 1.00 86.88 126 GLN A N 1
ATOM 986 C CA . GLN A 1 126 ? 15.467 -12.815 -0.942 1.00 86.88 126 GLN A CA 1
ATOM 987 C C . GLN A 1 126 ? 15.354 -13.185 0.538 1.00 86.88 126 GLN A C 1
ATOM 989 O O . GLN A 1 126 ? 16.278 -13.741 1.130 1.00 86.88 126 GLN A O 1
ATOM 994 N N . ASN A 1 127 ? 14.171 -12.966 1.092 1.00 86.50 127 ASN A N 1
ATOM 995 C CA . ASN A 1 127 ? 13.712 -13.447 2.375 1.00 86.50 127 ASN A CA 1
ATOM 996 C C . ASN A 1 127 ? 12.453 -14.304 2.176 1.00 86.50 127 ASN A C 1
ATOM 998 O O . ASN A 1 127 ? 11.443 -13.863 1.628 1.00 86.50 127 ASN A O 1
ATOM 1002 N N . ALA A 1 128 ? 12.510 -15.553 2.636 1.00 89.00 128 ALA A N 1
ATOM 1003 C CA . ALA A 1 128 ? 11.388 -16.477 2.524 1.00 89.00 128 ALA A CA 1
ATOM 1004 C C . ALA A 1 128 ? 10.173 -16.039 3.359 1.00 89.00 128 ALA A C 1
ATOM 1006 O O . ALA A 1 128 ? 9.052 -16.380 2.995 1.00 89.00 128 ALA A O 1
ATOM 1007 N N . GLU A 1 129 ? 10.386 -15.288 4.443 1.00 88.25 129 GLU A N 1
ATOM 1008 C CA . GLU A 1 129 ? 9.307 -14.784 5.303 1.00 88.25 129 GLU A CA 1
ATOM 1009 C C . GLU A 1 129 ? 8.496 -13.673 4.632 1.00 88.25 129 GLU A C 1
ATOM 1011 O O . GLU A 1 129 ? 7.312 -13.537 4.915 1.00 88.25 129 GLU A O 1
ATOM 1016 N N . ASP A 1 130 ? 9.098 -12.940 3.692 1.00 86.19 130 ASP A N 1
ATOM 1017 C CA . ASP A 1 130 ? 8.438 -11.852 2.965 1.00 86.19 130 ASP A CA 1
ATOM 1018 C C . ASP A 1 130 ? 7.724 -12.343 1.698 1.00 86.19 130 ASP A C 1
ATOM 1020 O O . ASP A 1 130 ? 7.046 -11.567 1.019 1.00 86.19 130 ASP A O 1
ATOM 1024 N N . LYS A 1 131 ? 7.889 -13.624 1.342 1.00 91.62 131 LYS A N 1
ATOM 1025 C CA . LYS A 1 131 ? 7.318 -14.201 0.127 1.00 91.62 131 LYS A CA 1
ATOM 1026 C C . LYS A 1 131 ? 5.808 -14.366 0.262 1.00 91.62 131 LYS A C 1
ATOM 1028 O O . LYS A 1 131 ? 5.314 -15.014 1.178 1.00 91.62 131 LYS A O 1
ATOM 1033 N N . GLN A 1 132 ? 5.093 -13.869 -0.737 1.00 92.94 132 GLN A N 1
ATOM 1034 C CA . GLN A 1 132 ? 3.644 -13.950 -0.820 1.00 92.94 132 GLN A CA 1
ATOM 1035 C C . GLN A 1 132 ? 3.177 -14.944 -1.875 1.00 92.94 132 GLN A C 1
ATOM 1037 O O . GLN A 1 132 ? 3.796 -15.127 -2.928 1.00 92.94 132 GLN A O 1
ATOM 1042 N N . ASP A 1 133 ? 2.024 -15.533 -1.588 1.00 94.81 133 ASP A N 1
ATOM 1043 C CA . ASP A 1 133 ? 1.228 -16.312 -2.521 1.00 94.81 133 ASP A CA 1
ATOM 1044 C C . ASP A 1 133 ? 0.076 -15.452 -3.064 1.00 94.81 133 ASP A C 1
ATOM 1046 O O . ASP A 1 133 ? -0.652 -14.818 -2.295 1.00 94.81 133 ASP A O 1
ATOM 1050 N N . TYR A 1 134 ? -0.078 -15.419 -4.391 1.00 95.12 134 TYR A N 1
ATOM 1051 C CA . TYR A 1 134 ? -1.087 -14.584 -5.047 1.00 95.12 134 TYR A CA 1
ATOM 1052 C C . TYR A 1 134 ? -2.505 -14.975 -4.631 1.00 95.12 134 TYR A C 1
ATOM 1054 O O . TYR A 1 134 ? -3.286 -14.101 -4.256 1.00 95.12 134 TYR A O 1
ATOM 1062 N N . ASP A 1 135 ? -2.830 -16.269 -4.669 1.00 97.00 135 ASP A N 1
ATOM 1063 C CA . ASP A 1 135 ? -4.186 -16.746 -4.397 1.00 97.00 135 ASP A CA 1
ATOM 1064 C C . ASP A 1 135 ? -4.606 -16.402 -2.964 1.00 97.00 135 ASP A C 1
ATOM 1066 O O . ASP A 1 135 ? -5.738 -15.972 -2.729 1.00 97.00 135 ASP A O 1
ATOM 1070 N N . THR A 1 136 ? -3.675 -16.521 -2.017 1.00 97.50 136 THR A N 1
ATOM 1071 C CA . THR A 1 136 ? -3.874 -16.164 -0.610 1.00 97.50 136 THR A CA 1
ATOM 1072 C C . THR A 1 136 ? -4.171 -14.672 -0.442 1.00 97.50 136 THR A C 1
ATOM 1074 O O . THR A 1 136 ? -5.221 -14.310 0.099 1.00 97.50 136 THR A O 1
ATOM 1077 N N . VAL A 1 137 ? -3.308 -13.797 -0.971 1.00 96.25 137 VAL A N 1
ATOM 1078 C CA . VAL A 1 137 ? -3.480 -12.337 -0.867 1.00 96.25 137 VAL A CA 1
ATOM 1079 C C . VAL A 1 137 ? -4.749 -11.879 -1.591 1.00 96.25 137 VAL A C 1
ATOM 1081 O O . VAL A 1 137 ? -5.546 -11.120 -1.038 1.00 96.25 137 VAL A O 1
ATOM 1084 N N . ALA A 1 138 ? -4.990 -12.368 -2.809 1.00 96.94 138 ALA A N 1
ATOM 1085 C CA . ALA A 1 138 ? -6.163 -12.009 -3.597 1.00 96.94 138 ALA A CA 1
ATOM 1086 C C . ALA A 1 138 ? -7.466 -12.464 -2.921 1.00 96.94 138 ALA A C 1
ATOM 1088 O O . ALA A 1 138 ? -8.451 -11.719 -2.909 1.00 96.94 138 ALA A O 1
ATOM 1089 N N . ALA A 1 139 ? -7.485 -13.661 -2.324 1.00 98.00 139 ALA A N 1
ATOM 1090 C CA . ALA A 1 139 ? -8.627 -14.140 -1.553 1.00 98.00 139 ALA A CA 1
ATOM 1091 C C . ALA A 1 139 ? -8.877 -13.280 -0.307 1.00 98.00 139 ALA A C 1
ATOM 1093 O O . ALA A 1 139 ? -10.035 -12.964 -0.020 1.00 98.00 139 ALA A O 1
ATOM 1094 N N . SER A 1 140 ? -7.817 -12.873 0.395 1.00 97.75 140 SER A N 1
ATOM 1095 C CA . SER A 1 140 ? -7.902 -11.992 1.561 1.00 97.75 140 SER A CA 1
ATOM 1096 C C . SER A 1 140 ? -8.481 -10.620 1.192 1.00 97.75 140 SER A C 1
ATOM 1098 O O . SER A 1 140 ? -9.523 -10.226 1.719 1.00 97.75 140 SER A O 1
ATOM 1100 N N . VAL A 1 141 ? -7.910 -9.944 0.187 1.00 96.56 141 VAL A N 1
ATOM 1101 C CA . VAL A 1 141 ? -8.408 -8.646 -0.306 1.00 96.56 141 VAL A CA 1
ATOM 1102 C C . VAL A 1 141 ? -9.861 -8.750 -0.776 1.00 96.56 141 VAL A C 1
ATOM 1104 O O . VAL A 1 141 ? -10.689 -7.903 -0.443 1.00 96.56 141 VAL A O 1
ATOM 1107 N N . LYS A 1 142 ? -10.217 -9.820 -1.499 1.00 96.94 142 LYS A N 1
ATOM 1108 C CA . LYS A 1 142 ? -11.592 -10.054 -1.967 1.00 96.94 142 LYS A CA 1
ATOM 1109 C C . LYS A 1 142 ? -12.584 -10.262 -0.821 1.00 96.94 142 LYS A C 1
ATOM 1111 O O . LYS A 1 142 ? -13.741 -9.860 -0.941 1.00 96.94 142 LYS A O 1
ATOM 1116 N N . LYS A 1 143 ? -12.161 -10.926 0.255 1.00 97.06 143 LYS A N 1
ATOM 1117 C CA . LYS A 1 143 ? -12.974 -11.127 1.462 1.00 97.06 143 LYS A CA 1
ATOM 1118 C C . LYS A 1 143 ? -13.137 -9.824 2.258 1.00 97.06 143 LYS A C 1
ATOM 1120 O O . LYS A 1 143 ? -14.145 -9.673 2.948 1.00 97.06 143 LYS A O 1
ATOM 1125 N N . GLY A 1 144 ? -12.192 -8.898 2.112 1.00 96.31 144 GLY A N 1
ATOM 1126 C CA . GLY A 1 144 ? -12.053 -7.702 2.932 1.00 96.31 144 GLY A CA 1
ATOM 1127 C C . GLY A 1 144 ? -11.187 -7.999 4.153 1.00 96.31 144 GLY A C 1
ATOM 1128 O O . GLY A 1 144 ? -11.403 -8.997 4.846 1.00 96.31 144 GLY A O 1
ATOM 1129 N N . ILE A 1 145 ? -10.214 -7.126 4.411 1.00 97.25 145 ILE A N 1
ATOM 1130 C CA . ILE A 1 145 ? -9.258 -7.284 5.509 1.00 97.25 145 ILE A CA 1
ATOM 1131 C C . ILE A 1 145 ? -9.962 -6.975 6.824 1.00 97.25 145 ILE A C 1
ATOM 1133 O O . ILE A 1 145 ? -10.566 -5.908 6.977 1.00 97.25 145 ILE A O 1
ATOM 1137 N N . THR A 1 146 ? -9.905 -7.917 7.764 1.00 96.19 146 THR A N 1
ATOM 1138 C CA . THR A 1 146 ? -10.554 -7.792 9.078 1.00 96.19 146 THR A CA 1
ATOM 1139 C C . THR A 1 146 ? -9.597 -7.343 10.171 1.00 96.19 146 THR A C 1
ATOM 1141 O O . THR A 1 146 ? -10.019 -6.790 11.185 1.00 96.19 146 THR A O 1
ATOM 1144 N N . GLU A 1 147 ? -8.311 -7.578 9.960 1.00 95.38 147 GLU A N 1
ATOM 1145 C CA . GLU A 1 147 ? -7.220 -7.234 10.851 1.00 95.38 147 GLU A CA 1
ATOM 1146 C C . GLU A 1 147 ? -6.975 -5.722 10.830 1.00 95.38 147 GLU A C 1
ATOM 1148 O O . GLU A 1 147 ? -7.221 -5.048 9.830 1.00 95.38 147 GLU A O 1
ATOM 1153 N N . ASN A 1 148 ? -6.452 -5.175 11.931 1.00 94.56 148 ASN A N 1
ATOM 1154 C CA . ASN A 1 148 ? -6.075 -3.759 11.988 1.00 94.56 148 ASN A CA 1
ATOM 1155 C C . ASN A 1 148 ? -4.684 -3.473 11.390 1.00 94.56 148 ASN A C 1
ATOM 1157 O O . ASN A 1 148 ? -4.269 -2.321 11.261 1.00 94.56 148 ASN A O 1
ATOM 1161 N N . THR A 1 149 ? -3.936 -4.526 11.074 1.00 91.75 149 THR A N 1
ATOM 1162 C CA . THR A 1 149 ? -2.564 -4.462 10.574 1.00 91.75 149 THR A CA 1
ATOM 1163 C C . THR A 1 149 ? -2.401 -5.450 9.433 1.00 91.75 149 THR A C 1
ATOM 1165 O O . THR A 1 149 ? -2.948 -6.553 9.479 1.00 91.75 149 THR A O 1
ATOM 1168 N N . CYS A 1 150 ? -1.612 -5.073 8.436 1.00 90.06 150 CYS A N 1
ATOM 1169 C CA . CYS A 1 150 ? -1.269 -5.950 7.333 1.00 90.06 150 CYS A CA 1
ATOM 1170 C C . CYS A 1 150 ? -0.222 -6.996 7.729 1.00 90.06 150 CYS A C 1
ATOM 1172 O O . CYS A 1 150 ? 0.687 -6.729 8.512 1.00 90.06 150 CYS A O 1
ATOM 1174 N N . ALA A 1 151 ? -0.352 -8.178 7.143 1.00 91.38 151 ALA A N 1
ATOM 1175 C CA . ALA A 1 151 ? 0.595 -9.277 7.203 1.00 91.38 151 ALA A CA 1
ATOM 1176 C C . ALA A 1 151 ? 0.821 -9.826 5.787 1.00 91.38 151 ALA A C 1
ATOM 1178 O O . ALA A 1 151 ? 0.090 -9.490 4.850 1.00 91.38 151 ALA A O 1
ATOM 1179 N N . VAL A 1 152 ? 1.836 -10.679 5.644 1.00 91.12 152 VAL A N 1
ATOM 1180 C CA . VAL A 1 152 ? 2.274 -11.267 4.366 1.00 91.12 152 VAL A CA 1
ATOM 1181 C C . VAL A 1 152 ? 1.150 -12.054 3.680 1.00 91.12 152 VAL A C 1
ATOM 1183 O O . VAL A 1 152 ? 1.080 -12.083 2.457 1.00 91.12 152 VAL A O 1
ATOM 1186 N N . ASP A 1 153 ? 0.236 -12.650 4.436 1.00 93.50 153 ASP A N 1
ATOM 1187 C CA . ASP A 1 153 ? -0.899 -13.418 3.923 1.00 93.50 153 ASP A CA 1
ATOM 1188 C C . ASP A 1 153 ? -2.216 -12.627 3.866 1.00 93.50 153 ASP A C 1
ATOM 1190 O O . ASP A 1 153 ? -3.177 -13.093 3.251 1.00 93.50 153 ASP A O 1
ATOM 1194 N N . THR A 1 154 ? -2.282 -11.432 4.464 1.00 94.00 154 THR A N 1
ATOM 1195 C CA . THR A 1 154 ? -3.519 -10.641 4.499 1.00 94.00 154 THR A CA 1
ATOM 1196 C C . THR A 1 154 ? -3.543 -9.523 3.469 1.00 94.00 154 THR A C 1
ATOM 1198 O O . THR A 1 154 ? -4.551 -9.376 2.781 1.00 94.00 154 THR A O 1
ATOM 1201 N N . CYS A 1 155 ? -2.465 -8.755 3.315 1.00 93.06 155 CYS A N 1
ATOM 1202 C CA . CY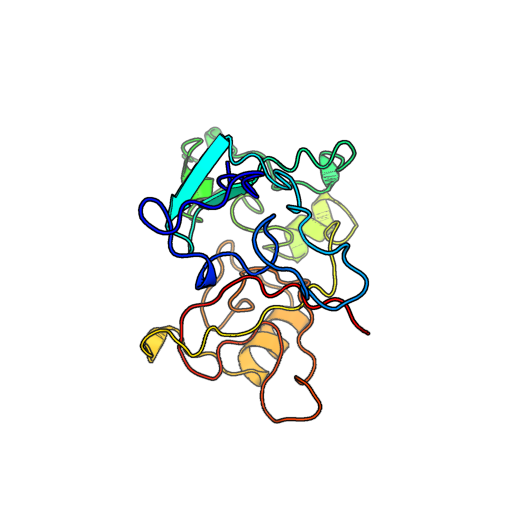S A 1 155 ? -2.435 -7.587 2.433 1.00 93.06 155 CYS A CA 1
ATOM 1203 C C . CYS A 1 155 ? -1.483 -7.776 1.249 1.00 93.06 155 CYS A C 1
ATOM 1205 O O . CYS A 1 155 ? -0.540 -8.561 1.335 1.00 93.06 155 CYS A O 1
ATOM 1207 N N . PRO A 1 156 ? -1.648 -7.004 0.161 1.00 92.00 156 PRO A N 1
ATOM 1208 C CA . PRO A 1 156 ? -0.596 -6.830 -0.837 1.00 92.00 156 PRO A CA 1
ATOM 1209 C C . PRO A 1 156 ? 0.700 -6.359 -0.175 1.00 92.00 156 PRO A C 1
ATOM 1211 O O . PRO A 1 156 ? 0.661 -5.650 0.830 1.00 92.00 156 PRO A O 1
ATOM 1214 N N . ALA A 1 157 ? 1.850 -6.711 -0.743 1.00 86.50 157 ALA A N 1
ATOM 1215 C CA . ALA A 1 157 ? 3.155 -6.393 -0.164 1.00 86.50 157 ALA A CA 1
ATOM 1216 C C . ALA A 1 157 ? 3.396 -4.885 0.028 1.00 86.50 157 ALA A C 1
ATOM 1218 O O . ALA A 1 157 ? 4.203 -4.475 0.855 1.00 86.50 157 ALA A O 1
ATOM 1219 N N . SER A 1 158 ? 2.697 -4.051 -0.747 1.00 78.69 158 SER A N 1
ATOM 1220 C CA . SER A 1 158 ? 2.717 -2.592 -0.616 1.00 78.69 158 SER A CA 1
ATOM 1221 C C . SER A 1 158 ? 1.925 -2.060 0.585 1.00 78.69 158 SER A C 1
ATOM 1223 O O . SER A 1 158 ? 2.022 -0.874 0.887 1.00 78.69 158 SER A O 1
ATOM 1225 N N . GLY A 1 159 ? 1.095 -2.888 1.226 1.00 85.19 159 GLY A N 1
ATOM 1226 C CA . GLY A 1 159 ? 0.097 -2.466 2.212 1.00 85.19 159 GLY A CA 1
ATOM 1227 C C . GLY A 1 159 ? -1.117 -1.740 1.613 1.00 85.19 159 GLY A C 1
ATOM 1228 O O . GLY A 1 159 ? -2.019 -1.361 2.357 1.00 85.19 159 GLY A O 1
ATOM 1229 N N . ASP A 1 160 ? -1.173 -1.549 0.288 1.00 87.19 160 ASP A N 1
ATOM 1230 C CA . ASP A 1 160 ? -2.311 -0.934 -0.404 1.00 87.19 160 ASP A CA 1
ATOM 1231 C C . ASP A 1 160 ? -3.306 -2.008 -0.856 1.00 87.19 160 ASP A C 1
ATOM 1233 O O . ASP A 1 160 ? -3.115 -2.670 -1.875 1.00 87.19 160 ASP A O 1
ATOM 1237 N N . VAL A 1 161 ? -4.404 -2.160 -0.116 1.00 92.62 161 VAL A N 1
ATOM 1238 C CA . VAL A 1 161 ? -5.478 -3.120 -0.432 1.00 92.62 161 VAL A CA 1
ATOM 1239 C C . VAL A 1 161 ? -6.296 -2.748 -1.673 1.00 92.62 161 VAL A C 1
ATOM 1241 O O . VAL A 1 161 ? -7.097 -3.553 -2.145 1.00 92.62 161 VAL A O 1
ATOM 1244 N N . ASN A 1 162 ? -6.090 -1.548 -2.224 1.00 90.31 162 ASN A N 1
ATOM 1245 C CA . ASN A 1 162 ? -6.692 -1.083 -3.469 1.0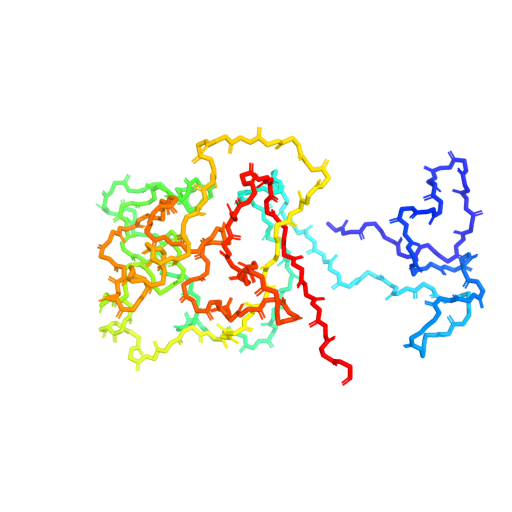0 90.31 162 ASN A CA 1
ATOM 1246 C C . ASN A 1 162 ? -5.714 -1.135 -4.661 1.00 90.31 162 ASN A C 1
ATOM 1248 O O . ASN A 1 162 ? -6.048 -0.635 -5.742 1.00 90.31 162 ASN A O 1
ATOM 1252 N N . ALA A 1 163 ? -4.538 -1.750 -4.491 1.00 87.75 163 ALA A N 1
ATOM 1253 C CA . ALA A 1 163 ? -3.560 -1.959 -5.552 1.00 87.75 163 ALA A CA 1
ATOM 1254 C C . ALA A 1 163 ? -4.103 -2.821 -6.706 1.00 87.75 163 ALA A C 1
ATOM 1256 O O . ALA A 1 163 ? -5.020 -3.631 -6.552 1.00 87.75 163 ALA A O 1
ATOM 1257 N N . ASP A 1 164 ? -3.500 -2.661 -7.883 1.00 90.25 164 ASP A N 1
ATOM 1258 C CA . ASP A 1 164 ? -3.680 -3.597 -8.991 1.00 90.25 164 ASP A CA 1
ATOM 1259 C C . ASP A 1 164 ? -3.025 -4.937 -8.616 1.00 90.25 164 ASP A C 1
ATOM 1261 O O . ASP A 1 164 ? -1.869 -4.954 -8.196 1.00 90.25 164 ASP A O 1
ATOM 1265 N N . LEU A 1 165 ? -3.766 -6.039 -8.765 1.00 93.94 165 LEU A N 1
ATOM 1266 C CA . LEU A 1 165 ? -3.297 -7.415 -8.547 1.00 93.94 165 LEU A CA 1
ATOM 1267 C C . LEU A 1 165 ? -3.318 -8.249 -9.842 1.00 93.94 165 LEU A C 1
ATOM 1269 O O . LEU A 1 165 ? -3.261 -9.479 -9.813 1.00 93.94 165 LEU A O 1
ATOM 1273 N N . SER A 1 166 ? -3.469 -7.601 -10.998 1.00 94.38 166 SER A N 1
ATOM 1274 C CA . SER A 1 166 ? -3.425 -8.275 -12.294 1.00 94.38 166 SER A CA 1
ATOM 12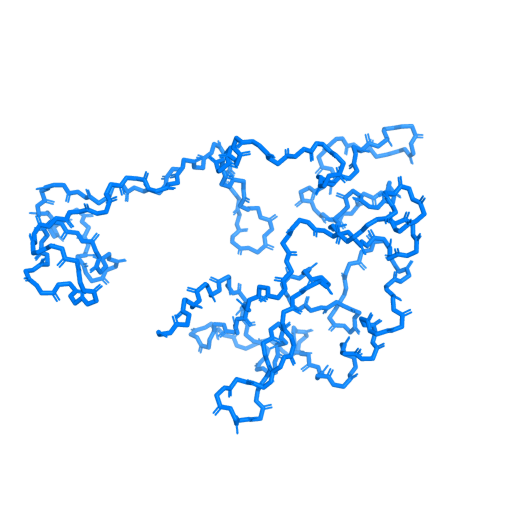75 C C . SER A 1 166 ? -2.027 -8.807 -12.615 1.00 94.38 166 SER A C 1
ATOM 1277 O O . SER A 1 166 ? -1.026 -8.437 -11.993 1.00 94.38 166 SER A O 1
ATOM 1279 N N . GLU A 1 167 ? -1.974 -9.711 -13.588 1.00 94.38 167 GLU A N 1
ATOM 1280 C CA . GLU A 1 167 ? -0.729 -10.283 -14.093 1.00 94.38 167 GLU A CA 1
ATOM 1281 C C . GLU A 1 167 ? 0.184 -9.195 -14.684 1.00 94.38 167 GLU A C 1
ATOM 1283 O O . GLU A 1 167 ? -0.250 -8.293 -15.410 1.00 94.38 167 GLU A O 1
ATOM 1288 N N . ILE A 1 168 ? 1.481 -9.304 -14.404 1.00 89.19 168 ILE A N 1
ATOM 1289 C CA . ILE A 1 168 ? 2.515 -8.445 -14.976 1.00 89.19 168 ILE A CA 1
ATOM 1290 C C . ILE A 1 168 ? 2.831 -8.949 -16.382 1.00 89.19 168 ILE A C 1
ATOM 1292 O O . ILE A 1 168 ? 3.363 -10.046 -16.546 1.00 89.19 168 ILE A O 1
ATOM 1296 N N . ASP A 1 169 ? 2.526 -8.131 -17.393 1.00 86.31 169 ASP A N 1
ATOM 1297 C CA . ASP A 1 169 ? 2.895 -8.344 -18.799 1.00 86.31 169 ASP A CA 1
ATOM 1298 C C . ASP A 1 169 ? 2.514 -9.747 -19.350 1.00 86.31 169 ASP A C 1
ATOM 1300 O O . ASP A 1 169 ? 3.199 -10.295 -20.213 1.00 86.31 169 ASP A O 1
ATOM 1304 N N . GLY A 1 170 ? 1.412 -10.338 -18.855 1.00 82.44 170 GLY A N 1
ATOM 1305 C CA . GLY A 1 170 ? 0.929 -11.674 -19.248 1.00 82.44 170 GLY A CA 1
ATOM 1306 C C . GLY A 1 170 ? 1.797 -12.840 -18.755 1.00 82.44 170 GLY A C 1
ATOM 1307 O O . GLY A 1 170 ? 1.756 -13.931 -19.327 1.00 82.44 170 GLY A O 1
ATOM 1308 N N . GLY A 1 171 ? 2.638 -12.591 -17.748 1.00 87.31 171 GLY A N 1
ATOM 1309 C CA . GLY A 1 171 ? 3.458 -13.593 -17.076 1.00 87.31 171 GLY A CA 1
ATOM 1310 C C . GLY A 1 171 ? 2.779 -14.209 -15.850 1.00 87.31 171 GLY A C 1
ATOM 1311 O O . GLY A 1 171 ? 1.583 -14.072 -15.636 1.00 87.31 171 GLY A O 1
ATOM 1312 N N . VAL A 1 172 ? 3.579 -14.884 -15.020 1.00 86.81 172 VAL A N 1
ATOM 1313 C CA . VAL A 1 172 ? 3.115 -15.582 -13.800 1.00 86.81 172 VAL A CA 1
ATOM 1314 C C . VAL A 1 172 ? 3.188 -14.732 -12.527 1.00 86.81 172 VAL A C 1
ATOM 1316 O O . VAL A 1 172 ? 2.767 -15.173 -11.463 1.00 86.81 172 VAL A O 1
ATOM 1319 N N . ASN A 1 173 ? 3.783 -13.542 -12.615 1.00 89.44 173 ASN A N 1
ATOM 1320 C CA . ASN A 1 173 ? 3.896 -12.620 -11.489 1.00 89.44 173 ASN A CA 1
ATOM 1321 C C . ASN A 1 173 ? 2.721 -11.649 -11.503 1.00 89.44 173 ASN A C 1
ATOM 1323 O O . ASN A 1 173 ? 2.224 -11.295 -12.571 1.00 89.44 173 ASN A O 1
ATOM 1327 N N . HIS A 1 174 ? 2.346 -11.157 -10.328 1.00 92.88 174 HIS A N 1
ATOM 1328 C CA . HIS A 1 174 ? 1.246 -10.216 -10.161 1.00 92.88 174 HIS A CA 1
ATOM 1329 C C . HIS A 1 174 ? 1.739 -8.900 -9.569 1.00 92.88 174 HIS A C 1
ATOM 1331 O O . HIS A 1 174 ? 2.661 -8.878 -8.749 1.00 92.88 174 HIS A O 1
ATOM 1337 N N . TRP A 1 175 ? 1.114 -7.796 -9.977 1.00 91.12 175 TRP A N 1
ATOM 1338 C CA . TRP A 1 175 ? 1.298 -6.519 -9.294 1.00 91.12 175 TRP A CA 1
ATOM 1339 C C . TRP A 1 175 ? 0.865 -6.656 -7.822 1.00 91.12 175 TRP A C 1
ATOM 1341 O O . TRP A 1 175 ? 0.001 -7.462 -7.486 1.00 91.12 175 TRP A O 1
ATOM 1351 N N . GLY A 1 176 ? 1.510 -5.920 -6.920 1.00 87.19 176 GLY A N 1
ATOM 1352 C CA . GLY A 1 176 ? 1.192 -5.908 -5.491 1.00 87.19 176 GLY A CA 1
ATOM 1353 C C . GLY A 1 176 ? 1.589 -7.163 -4.704 1.00 87.19 176 GLY A C 1
ATOM 1354 O O . GLY A 1 176 ? 1.416 -7.155 -3.491 1.00 87.19 176 GLY A O 1
ATOM 1355 N N . VAL A 1 177 ? 2.141 -8.208 -5.335 1.00 91.56 177 VAL A N 1
ATOM 1356 C CA . VAL A 1 177 ? 2.456 -9.492 -4.676 1.00 91.56 177 VAL A CA 1
ATOM 1357 C C . VAL A 1 177 ? 3.957 -9.784 -4.669 1.00 91.56 177 VAL A C 1
ATOM 1359 O O . VAL A 1 177 ? 4.631 -9.690 -5.696 1.00 91.56 177 VAL A O 1
ATOM 1362 N N . ASN A 1 178 ? 4.488 -10.199 -3.514 1.00 89.31 178 ASN A N 1
ATOM 1363 C CA . ASN A 1 178 ? 5.888 -10.612 -3.367 1.00 89.31 178 ASN A CA 1
ATOM 1364 C C . ASN A 1 178 ? 6.178 -12.066 -3.753 1.00 89.31 178 ASN A C 1
ATOM 1366 O O . ASN A 1 178 ? 6.611 -12.870 -2.925 1.00 89.31 178 ASN A O 1
ATOM 1370 N N . SER A 1 179 ? 5.994 -12.452 -5.009 1.00 89.19 179 SER A N 1
ATOM 1371 C CA . SER A 1 179 ? 6.231 -13.855 -5.390 1.00 89.19 179 SER A CA 1
ATOM 1372 C C . SER A 1 179 ? 7.700 -14.302 -5.239 1.00 89.19 179 SER A C 1
ATOM 1374 O O . SER A 1 179 ? 7.974 -15.502 -5.152 1.00 89.19 179 SER A O 1
ATOM 1376 N N . ASN A 1 180 ? 8.642 -13.354 -5.161 1.00 85.75 180 ASN A N 1
ATOM 1377 C CA . ASN A 1 180 ? 10.081 -13.620 -5.089 1.00 85.75 180 ASN A CA 1
ATOM 1378 C C . ASN A 1 180 ? 10.676 -13.512 -3.676 1.00 85.75 180 ASN A C 1
ATOM 1380 O O . ASN A 1 180 ? 11.824 -13.911 -3.492 1.00 85.75 180 ASN A O 1
ATOM 1384 N N . GLY A 1 181 ? 9.929 -13.001 -2.693 1.00 82.50 181 GLY A N 1
ATOM 1385 C CA . GLY A 1 181 ? 10.444 -12.751 -1.344 1.00 82.50 181 GLY A CA 1
ATOM 1386 C C . GLY A 1 181 ? 11.491 -11.636 -1.282 1.00 82.50 181 GLY A C 1
ATOM 1387 O O . GLY A 1 181 ? 12.321 -11.636 -0.390 1.00 82.50 181 GLY A O 1
ATOM 1388 N N . THR A 1 182 ? 11.533 -10.714 -2.241 1.00 81.06 182 THR A N 1
ATOM 1389 C CA . THR A 1 182 ? 12.503 -9.600 -2.243 1.00 81.06 182 THR A CA 1
ATOM 1390 C C . THR A 1 182 ? 11.880 -8.342 -1.632 1.00 81.06 182 THR A C 1
ATOM 1392 O O . THR A 1 182 ? 10.680 -8.310 -1.375 1.00 81.06 182 THR A O 1
ATOM 1395 N N . GLN A 1 183 ? 12.644 -7.268 -1.416 1.00 65.38 183 GLN A N 1
ATOM 1396 C CA . GLN A 1 183 ? 12.043 -6.008 -0.949 1.00 65.38 183 GLN A CA 1
ATOM 1397 C C . GLN A 1 183 ? 11.083 -5.400 -1.987 1.00 65.38 183 GLN A C 1
ATOM 1399 O O . GLN A 1 183 ? 11.227 -5.611 -3.196 1.00 65.38 183 GLN A O 1
ATOM 1404 N N . HIS A 1 184 ? 10.114 -4.611 -1.515 1.00 55.88 184 HIS A N 1
ATOM 1405 C CA . HIS A 1 184 ? 9.161 -3.891 -2.360 1.00 55.88 184 HIS A CA 1
ATOM 1406 C C . HIS A 1 184 ? 9.506 -2.422 -2.477 1.00 55.88 184 HIS A C 1
ATOM 1408 O O . HIS A 1 184 ? 9.843 -1.767 -1.497 1.00 55.88 184 HIS A O 1
ATOM 1414 N N . VAL A 1 185 ? 9.349 -1.896 -3.687 1.00 47.81 185 VAL A N 1
ATOM 1415 C CA . VAL A 1 185 ? 9.378 -0.461 -3.956 1.00 47.81 185 VAL A CA 1
ATOM 1416 C C . VAL A 1 185 ? 8.137 -0.094 -4.763 1.00 47.81 185 VAL A C 1
ATOM 1418 O O . VAL A 1 185 ? 7.642 -0.883 -5.571 1.00 47.81 185 VAL A O 1
ATOM 1421 N N . LEU A 1 186 ? 7.618 1.114 -4.552 1.00 41.50 186 LEU A N 1
ATOM 1422 C CA . LEU A 1 186 ? 6.613 1.706 -5.431 1.00 41.50 186 LEU A CA 1
ATOM 1423 C C . LEU A 1 186 ? 7.199 1.784 -6.852 1.00 41.50 186 LEU A C 1
ATOM 1425 O O . LEU A 1 186 ? 8.131 2.548 -7.095 1.00 41.50 186 LEU A O 1
ATOM 1429 N N . GLN A 1 187 ? 6.649 1.019 -7.798 1.00 35.44 187 GLN A N 1
ATOM 1430 C CA . GLN A 1 187 ? 7.019 1.125 -9.209 1.00 35.44 187 GLN A CA 1
ATOM 1431 C C . GLN A 1 187 ? 5.870 1.765 -9.992 1.00 35.44 187 GLN A C 1
ATOM 1433 O O . GLN A 1 187 ? 5.040 1.086 -10.588 1.00 35.44 187 GLN A O 1
ATOM 1438 N N . MET A 1 188 ? 5.826 3.100 -10.019 1.00 28.28 188 MET A N 1
ATOM 1439 C CA . MET A 1 188 ? 4.911 3.822 -10.907 1.00 28.28 188 MET A CA 1
ATOM 1440 C C . MET A 1 188 ? 5.357 3.636 -12.364 1.00 28.28 188 MET A C 1
ATOM 1442 O O . MET A 1 188 ? 6.221 4.360 -12.856 1.00 28.28 188 MET A O 1
ATOM 1446 N N . ARG A 1 189 ? 4.772 2.665 -13.074 1.00 30.91 189 ARG A N 1
ATOM 1447 C CA . ARG A 1 189 ? 4.881 2.566 -14.536 1.00 30.91 189 ARG A CA 1
ATOM 1448 C C . ARG A 1 189 ? 3.671 3.268 -15.152 1.00 30.91 189 ARG A C 1
ATOM 1450 O O . ARG A 1 189 ? 2.552 2.772 -15.037 1.00 30.91 189 ARG A O 1
ATOM 1457 N N . GLN A 1 190 ? 3.880 4.415 -15.803 1.00 23.42 190 GLN A N 1
ATOM 1458 C CA . GLN A 1 190 ? 2.872 4.951 -16.721 1.00 23.42 190 GLN A CA 1
ATOM 1459 C C . GLN A 1 190 ? 2.707 3.952 -17.872 1.00 23.42 190 GLN A C 1
ATOM 1461 O O . GLN A 1 190 ? 3.695 3.472 -18.433 1.00 23.42 190 GLN A O 1
ATOM 1466 N N . SER A 1 191 ? 1.462 3.579 -18.163 1.00 24.94 191 SER A N 1
ATOM 1467 C CA . SER A 1 191 ? 1.141 2.839 -19.381 1.00 24.94 191 SER A CA 1
ATOM 1468 C C . SER A 1 191 ? 1.471 3.724 -20.585 1.00 24.94 191 SER A C 1
ATOM 1470 O O . SER A 1 191 ? 1.228 4.929 -20.549 1.00 24.94 191 SER A O 1
ATOM 1472 N N . SER A 1 192 ? 2.098 3.103 -21.586 1.00 30.16 192 SER A N 1
ATOM 1473 C CA . SER A 1 192 ? 2.559 3.691 -22.852 1.00 30.16 192 SER A CA 1
ATOM 1474 C C . SER A 1 192 ? 1.493 4.479 -23.599 1.00 30.16 192 SER A C 1
ATOM 1476 O O . SER A 1 192 ? 0.366 3.935 -23.680 1.00 30.16 192 SER A O 1
#

Foldseek 3Di:
DPDDLDLDDDCVVPNCVVPLAHLPAQPSDPPDHGSDHPGPPWDQPDDDDQLQDGPGPPPVVPPDPLQDFDQQDCVVVDDNCVCSVLRGPDARSNAHCVQVVVSCVVRVDHHPDAAQFKDFDPVFDADPLLAADLVQQVVLLVVGHHDSGDGRRRHQSSSHSRYFQDDDPPDPHGTSGRNRRGHIDRDDDDDD

pLDDT: mean 77.33, std 19.45, range [23.42, 98.0]

Radius of gyration: 19.04 Å; chains: 1; bounding box: 52×39×50 Å

InterPro domains:
  IPR005629 Beta-glucan synthesis-associated protein Skn1/Kre6/Sbg1 [PTHR31361] (1-184)

Sequence (192 aa):
MWPYSYDECDADVFDPSFQRISACEDNPGYGLNPNQGRGAPEIDVLEGGGLAISSSLQIAPGMPDNYRLFPVDTSTGDYSYCLYSYNCLTPGANYIDVPTSYYQQERGHKSWYQGLRYAANNYCDQNAEDKQDYDTVAASVKKGITENTCAVDTCPASGDVNADLSEIDGGVNHWGVNSNGTQHVLQMRQSS